Protein AF-A0A971WSH7-F1 (afdb_monomer)

Structure (mmCIF, N/CA/C/O backbone):
data_AF-A0A971WSH7-F1
#
_entry.id   AF-A0A971WSH7-F1
#
loop_
_atom_site.group_PDB
_atom_site.id
_atom_site.type_symbol
_atom_site.label_atom_id
_atom_site.label_alt_id
_atom_site.label_comp_id
_atom_site.label_asym_id
_atom_site.label_entity_id
_atom_site.label_seq_id
_atom_site.pdbx_PDB_ins_code
_atom_site.Cartn_x
_atom_site.Cartn_y
_atom_site.Cartn_z
_atom_site.occupancy
_atom_site.B_iso_or_equiv
_atom_site.auth_seq_id
_atom_site.auth_comp_id
_atom_site.auth_asym_id
_atom_site.auth_atom_id
_atom_site.pdbx_PDB_model_num
ATOM 1 N N . MET A 1 1 ? -7.380 14.542 -16.853 1.00 32.03 1 MET A N 1
ATOM 2 C CA . MET A 1 1 ? -7.854 13.145 -16.854 1.00 32.03 1 MET A CA 1
ATOM 3 C C . MET A 1 1 ? -7.441 12.601 -15.506 1.00 32.03 1 MET A C 1
ATOM 5 O O . MET A 1 1 ? -6.259 12.695 -15.214 1.00 32.03 1 MET A O 1
ATOM 9 N N . TYR A 1 2 ? -8.379 12.201 -14.648 1.00 35.75 2 TYR A N 1
ATOM 10 C CA . TYR A 1 2 ? -7.997 11.488 -13.430 1.00 35.75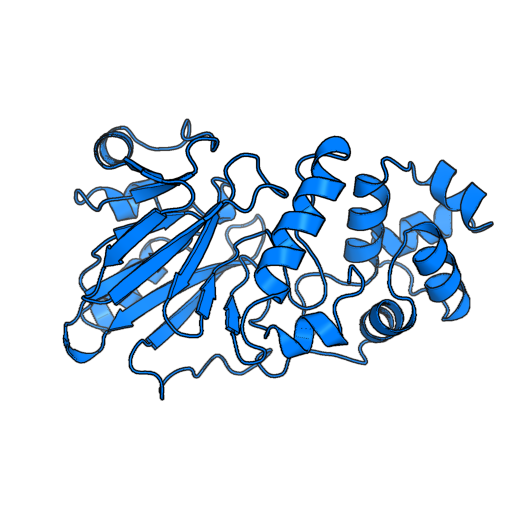 2 TYR A CA 1
ATOM 11 C C . TYR A 1 2 ? -7.417 10.153 -13.886 1.00 35.75 2 TYR A C 1
ATOM 13 O O . TYR A 1 2 ? -8.095 9.417 -14.605 1.00 35.75 2 TYR A O 1
ATOM 21 N N . THR A 1 3 ? -6.154 9.895 -13.569 1.00 51.78 3 THR A N 1
ATOM 22 C CA . THR A 1 3 ? -5.610 8.549 -13.685 1.00 51.78 3 THR A CA 1
ATOM 23 C C . THR A 1 3 ? -6.398 7.698 -12.702 1.00 51.78 3 THR A C 1
ATOM 25 O O . THR A 1 3 ? -6.573 8.049 -11.538 1.00 51.78 3 THR A O 1
ATOM 28 N N . ILE A 1 4 ? -7.011 6.639 -13.217 1.00 79.31 4 ILE A N 1
ATOM 29 C CA . ILE A 1 4 ? -7.836 5.743 -12.409 1.00 79.31 4 ILE A CA 1
ATOM 30 C C . ILE A 1 4 ? -6.954 4.906 -11.471 1.00 79.31 4 ILE A C 1
ATOM 32 O O . ILE A 1 4 ? -7.427 4.465 -10.431 1.00 79.31 4 ILE A O 1
ATOM 36 N N . LEU A 1 5 ? -5.687 4.698 -11.834 1.00 90.38 5 LEU A N 1
ATOM 37 C CA . LEU A 1 5 ? -4.689 3.965 -11.063 1.00 90.38 5 LEU A CA 1
ATOM 38 C C . LEU A 1 5 ? -3.804 4.924 -10.261 1.00 90.38 5 LEU A C 1
ATOM 40 O O . LEU A 1 5 ? -3.597 6.066 -10.670 1.00 90.38 5 LEU A O 1
ATOM 44 N N . GLU A 1 6 ? -3.260 4.416 -9.153 1.00 91.94 6 GLU A N 1
ATOM 45 C CA . GLU A 1 6 ? -2.220 5.113 -8.382 1.00 91.94 6 GLU A CA 1
ATOM 46 C C . GLU A 1 6 ? -0.903 5.188 -9.156 1.00 91.94 6 GLU A C 1
ATOM 48 O O . GLU A 1 6 ? -0.282 6.241 -9.230 1.00 91.94 6 GLU A O 1
ATOM 53 N N . ASP A 1 7 ? -0.492 4.063 -9.745 1.00 94.88 7 ASP A N 1
ATOM 54 C CA . ASP A 1 7 ? 0.769 3.950 -10.466 1.00 94.88 7 ASP A CA 1
ATOM 55 C C . ASP A 1 7 ? 0.546 3.787 -11.963 1.00 94.88 7 ASP A C 1
ATOM 57 O O . ASP A 1 7 ? -0.266 2.968 -12.408 1.00 94.88 7 ASP A O 1
ATOM 61 N N . GLU A 1 8 ? 1.368 4.486 -12.737 1.00 95.19 8 GLU A N 1
ATOM 62 C CA . GLU A 1 8 ? 1.489 4.281 -14.172 1.00 95.19 8 GLU A CA 1
ATOM 63 C C . GLU A 1 8 ? 2.720 3.421 -14.507 1.00 95.19 8 GLU A C 1
ATOM 65 O O . GLU A 1 8 ? 3.490 2.983 -13.646 1.00 95.19 8 GLU A O 1
ATOM 70 N N . PHE A 1 9 ? 2.938 3.181 -15.803 1.00 97.19 9 PHE A N 1
ATOM 71 C CA . PHE A 1 9 ? 4.082 2.418 -16.305 1.00 97.19 9 PHE A CA 1
ATOM 72 C C . PHE A 1 9 ? 5.422 2.867 -15.699 1.00 97.19 9 PHE A C 1
ATOM 74 O O . PHE A 1 9 ? 6.210 2.024 -15.269 1.00 97.19 9 PHE A O 1
ATOM 81 N N . GLY A 1 10 ? 5.667 4.181 -15.651 1.00 97.56 10 GLY A N 1
ATOM 82 C CA . GLY A 1 10 ? 6.899 4.763 -15.120 1.00 97.56 10 GLY A CA 1
ATOM 83 C C . GLY A 1 10 ? 7.141 4.421 -13.650 1.00 97.56 10 GLY A C 1
ATOM 84 O O . GLY A 1 10 ? 8.252 4.031 -13.281 1.00 97.56 10 GLY A O 1
ATOM 85 N N . ASP A 1 11 ? 6.098 4.491 -12.822 1.00 97.25 11 ASP A N 1
ATOM 86 C CA . ASP A 1 11 ? 6.175 4.166 -11.397 1.00 97.25 11 ASP A CA 1
ATOM 87 C C . ASP A 1 11 ? 6.455 2.681 -11.176 1.00 97.25 11 ASP A C 1
ATOM 89 O O . ASP A 1 11 ? 7.341 2.324 -10.391 1.00 97.25 11 ASP A O 1
ATOM 93 N N . ILE A 1 12 ? 5.766 1.813 -11.922 1.00 98.50 12 ILE A N 1
ATOM 94 C CA . ILE A 1 12 ? 5.927 0.357 -11.843 1.00 98.50 12 ILE A CA 1
ATOM 95 C C . ILE A 1 12 ? 7.368 -0.048 -12.170 1.00 98.50 12 ILE A C 1
ATOM 97 O O . ILE A 1 12 ? 8.016 -0.745 -11.378 1.00 98.50 12 ILE A O 1
ATOM 101 N N . ILE A 1 13 ? 7.914 0.417 -13.303 1.00 98.50 13 ILE A N 1
ATOM 102 C CA . ILE A 1 13 ? 9.282 0.049 -13.702 1.00 98.50 13 ILE A CA 1
ATOM 103 C C . ILE A 1 13 ? 10.319 0.629 -12.738 1.00 98.50 13 ILE A C 1
ATOM 105 O O . ILE A 1 13 ? 11.304 -0.040 -12.422 1.00 98.50 13 ILE A O 1
ATOM 109 N N . LYS A 1 14 ? 10.077 1.828 -12.194 1.00 98.56 14 LYS A N 1
ATOM 110 C CA . LYS A 1 14 ? 10.956 2.459 -11.208 1.00 98.56 14 LYS A CA 1
ATOM 111 C C . LYS A 1 14 ? 10.985 1.671 -9.906 1.00 98.56 14 LYS A C 1
ATOM 113 O O . LYS A 1 14 ? 12.063 1.424 -9.361 1.00 98.56 14 LYS A O 1
ATOM 118 N N . LYS A 1 15 ? 9.822 1.238 -9.412 1.00 98.38 15 LYS A N 1
ATOM 119 C CA . LYS A 1 15 ? 9.697 0.411 -8.203 1.00 98.38 15 LYS A CA 1
ATOM 120 C C . LYS A 1 15 ? 10.409 -0.928 -8.376 1.00 98.38 15 LYS A C 1
ATOM 122 O O . LYS A 1 15 ? 11.216 -1.288 -7.516 1.00 98.38 15 LYS A O 1
ATOM 127 N N . ALA A 1 16 ? 10.202 -1.609 -9.502 1.00 98.62 16 ALA A N 1
ATOM 128 C CA . ALA A 1 16 ? 10.883 -2.866 -9.805 1.00 98.62 16 ALA A CA 1
ATOM 129 C C . ALA A 1 16 ? 12.406 -2.683 -9.947 1.00 98.62 16 ALA A C 1
ATOM 131 O O . ALA A 1 16 ? 13.182 -3.414 -9.328 1.00 98.62 16 ALA A O 1
ATOM 132 N N . ARG A 1 17 ? 12.859 -1.661 -10.687 1.00 98.50 17 ARG A N 1
ATOM 133 C CA . ARG A 1 17 ? 14.287 -1.350 -10.874 1.00 98.50 17 ARG A CA 1
ATOM 134 C C . ARG A 1 17 ? 14.988 -1.075 -9.545 1.00 98.50 17 ARG A C 1
ATOM 136 O O . ARG A 1 17 ? 16.061 -1.624 -9.287 1.00 98.50 17 ARG A O 1
ATOM 143 N N . LEU A 1 18 ? 14.399 -0.227 -8.702 1.00 98.19 18 LEU A N 1
ATOM 144 C CA . LEU A 1 18 ? 14.942 0.074 -7.377 1.00 98.19 18 LEU A CA 1
ATOM 145 C C . LEU A 1 18 ? 14.927 -1.164 -6.471 1.00 98.19 18 LEU A C 1
ATOM 147 O O . LEU A 1 18 ? 15.882 -1.368 -5.722 1.00 98.19 18 LEU A O 1
ATOM 151 N N . GLY A 1 19 ? 13.898 -2.009 -6.582 1.00 97.88 19 GLY A N 1
ATOM 152 C CA . GLY A 1 19 ? 13.812 -3.295 -5.893 1.00 97.88 19 GLY A CA 1
ATOM 153 C C . GLY A 1 19 ? 14.962 -4.244 -6.241 1.00 97.88 19 GLY A C 1
ATOM 154 O O . GLY A 1 19 ? 15.579 -4.820 -5.349 1.00 97.88 19 GLY A O 1
ATOM 155 N N . HIS A 1 20 ? 15.338 -4.318 -7.520 1.00 97.88 20 HIS A N 1
ATOM 156 C CA . HIS A 1 20 ? 16.505 -5.075 -7.996 1.00 97.88 20 HIS A CA 1
ATOM 157 C C . HIS A 1 20 ? 17.858 -4.405 -7.705 1.00 97.88 20 HIS A C 1
ATOM 159 O O . HIS A 1 20 ? 18.910 -4.943 -8.059 1.00 97.88 20 HIS A O 1
ATOM 165 N N . HIS A 1 21 ? 17.862 -3.230 -7.067 1.00 97.56 21 HIS A N 1
ATOM 166 C CA . HIS A 1 21 ? 19.053 -2.408 -6.844 1.00 97.56 21 HIS A CA 1
ATOM 167 C C . HIS A 1 21 ? 19.768 -2.006 -8.147 1.00 97.56 21 HIS A C 1
ATOM 169 O O . HIS A 1 21 ? 20.999 -1.968 -8.231 1.00 97.56 21 HIS A O 1
ATOM 175 N N . TYR A 1 22 ? 19.006 -1.757 -9.213 1.00 98.25 22 TYR A N 1
ATOM 176 C CA . TYR A 1 22 ? 19.563 -1.349 -10.500 1.00 98.25 22 TYR A CA 1
ATOM 177 C C . TYR A 1 22 ? 19.604 0.178 -10.595 1.00 98.25 22 TYR A C 1
ATOM 179 O O . TYR A 1 22 ? 18.620 0.862 -10.312 1.00 98.25 22 TYR A O 1
ATOM 187 N N . SER A 1 23 ? 20.736 0.733 -11.031 1.00 98.38 23 SER A N 1
ATOM 188 C CA . SER A 1 23 ? 20.776 2.116 -11.516 1.00 98.38 23 SER A CA 1
ATOM 189 C C . SER A 1 23 ? 20.119 2.205 -12.899 1.00 98.38 23 SER A C 1
ATOM 191 O O . SER A 1 23 ? 19.928 1.178 -13.562 1.00 98.38 23 SER A O 1
ATOM 193 N N . LEU A 1 24 ? 19.788 3.415 -13.355 1.00 98.25 24 LEU A N 1
ATOM 194 C CA . LEU A 1 24 ? 19.272 3.601 -14.715 1.00 98.25 24 LEU A CA 1
ATOM 195 C C . LEU A 1 24 ? 20.308 3.159 -15.765 1.00 98.25 24 LEU A C 1
ATOM 197 O O . LEU A 1 24 ? 19.948 2.497 -16.730 1.00 98.25 24 LEU A O 1
ATOM 201 N N . GLU A 1 25 ? 21.604 3.389 -15.537 1.00 98.62 25 GLU A N 1
ATOM 202 C CA . GLU A 1 25 ? 22.695 2.954 -16.425 1.00 98.62 25 GLU A CA 1
ATOM 203 C C . GLU A 1 25 ? 22.852 1.433 -16.457 1.00 98.62 25 GLU A C 1
ATOM 205 O O . GLU A 1 25 ? 23.258 0.851 -17.465 1.00 98.62 25 GLU A O 1
ATOM 210 N N . LYS A 1 26 ? 22.568 0.752 -15.342 1.00 98.56 26 LYS A N 1
ATOM 211 C CA . LYS A 1 26 ? 22.521 -0.710 -15.332 1.00 98.56 26 LYS A CA 1
ATOM 212 C C . LYS A 1 26 ? 21.332 -1.210 -16.151 1.00 98.56 26 LYS A C 1
ATOM 214 O O . LYS A 1 26 ? 21.529 -2.100 -16.971 1.00 98.56 26 LYS A O 1
ATOM 219 N N . LEU A 1 27 ? 20.144 -0.627 -15.972 1.00 98.50 27 LEU A N 1
ATOM 220 C CA . LEU A 1 27 ? 18.961 -1.010 -16.747 1.00 98.50 27 LEU A CA 1
ATOM 221 C C . LEU A 1 27 ? 19.155 -0.740 -18.250 1.00 98.50 27 LEU A C 1
ATOM 223 O O . LEU A 1 27 ? 18.865 -1.619 -19.056 1.00 98.50 27 LEU A O 1
ATOM 227 N N . ALA A 1 28 ? 19.728 0.409 -18.621 1.00 98.62 28 ALA A N 1
ATOM 228 C CA . ALA A 1 28 ? 20.072 0.766 -20.001 1.00 98.62 28 ALA A CA 1
ATOM 229 C C . ALA A 1 28 ? 20.957 -0.301 -20.657 1.00 98.62 28 ALA A C 1
ATOM 231 O O . ALA A 1 28 ? 20.634 -0.819 -21.723 1.00 98.62 28 ALA A O 1
ATOM 232 N N . ARG A 1 29 ? 22.030 -0.719 -19.969 1.00 98.56 29 ARG A N 1
ATOM 233 C CA . ARG A 1 29 ? 22.930 -1.776 -20.459 1.00 98.56 29 ARG A CA 1
ATOM 234 C C . ARG A 1 29 ? 22.242 -3.130 -20.618 1.00 98.56 29 ARG A C 1
ATOM 236 O O . ARG A 1 29 ? 22.519 -3.823 -21.587 1.00 98.56 29 ARG A O 1
ATOM 243 N N . LEU A 1 30 ? 21.377 -3.514 -19.677 1.00 98.44 30 LEU A N 1
ATOM 244 C CA . LEU A 1 30 ? 20.679 -4.806 -19.719 1.00 98.44 30 LEU A CA 1
ATOM 245 C C . LEU A 1 30 ? 19.595 -4.856 -20.802 1.00 98.44 30 LEU A C 1
ATOM 247 O O . LEU A 1 30 ? 19.373 -5.903 -21.397 1.00 98.44 30 LEU A O 1
ATOM 251 N N . THR A 1 31 ? 18.935 -3.729 -21.062 1.00 98.19 31 THR A N 1
ATOM 252 C CA . THR A 1 31 ? 17.850 -3.621 -22.050 1.00 98.19 31 THR A CA 1
ATOM 253 C C . THR A 1 31 ? 18.344 -3.223 -23.442 1.00 98.19 31 THR A C 1
ATOM 255 O O . THR A 1 31 ? 17.592 -3.330 -24.409 1.00 98.19 31 THR A O 1
ATOM 258 N N . ASN A 1 32 ? 19.597 -2.765 -23.556 1.00 98.12 32 ASN A N 1
ATOM 259 C CA . ASN A 1 32 ? 20.142 -2.107 -24.744 1.00 98.12 32 ASN A CA 1
ATOM 260 C C . ASN A 1 32 ? 19.262 -0.925 -25.209 1.00 98.12 32 ASN A C 1
ATOM 262 O O . ASN A 1 32 ? 19.024 -0.740 -26.404 1.00 98.12 32 ASN A O 1
ATOM 266 N N . LEU A 1 33 ? 18.739 -0.164 -24.243 1.00 98.12 33 LEU A N 1
ATOM 267 C CA . LEU A 1 33 ? 17.972 1.063 -24.457 1.00 98.12 33 LEU A CA 1
ATOM 268 C C . LEU A 1 33 ? 18.794 2.279 -24.036 1.00 98.12 33 LEU A C 1
ATOM 270 O O . LEU A 1 33 ? 19.673 2.187 -23.177 1.00 98.12 33 LEU A O 1
ATOM 274 N N . GLU A 1 34 ? 18.473 3.429 -24.618 1.00 98.12 34 GLU A N 1
ATOM 275 C CA . GLU A 1 34 ? 19.109 4.689 -24.255 1.00 98.12 34 GLU A CA 1
ATOM 276 C C . GLU A 1 34 ? 18.753 5.095 -22.819 1.00 98.12 34 GLU A C 1
ATOM 278 O O . GLU A 1 34 ? 17.610 4.972 -22.372 1.00 98.12 34 GLU A O 1
ATOM 283 N N . LEU A 1 35 ? 19.736 5.628 -22.091 1.00 97.94 35 LEU A N 1
ATOM 284 C CA . LEU A 1 35 ? 19.545 6.082 -20.710 1.00 97.94 35 LEU A CA 1
ATOM 285 C C . LEU A 1 35 ? 18.462 7.167 -20.610 1.00 97.94 35 LEU A C 1
ATOM 287 O O . LEU A 1 35 ? 17.678 7.175 -19.660 1.00 97.94 35 LEU A O 1
ATOM 291 N N . VAL A 1 36 ? 18.427 8.069 -21.597 1.00 97.81 36 VAL A N 1
ATOM 292 C CA . VAL A 1 36 ? 17.441 9.153 -21.666 1.00 97.81 36 VAL A CA 1
ATOM 293 C C . VAL A 1 36 ? 16.024 8.604 -21.809 1.00 97.81 36 VAL A C 1
ATOM 295 O O . VAL A 1 36 ? 15.151 9.035 -21.066 1.00 97.81 36 VAL A O 1
ATOM 298 N N . ASP A 1 37 ? 15.820 7.578 -22.641 1.00 97.62 37 ASP A N 1
ATO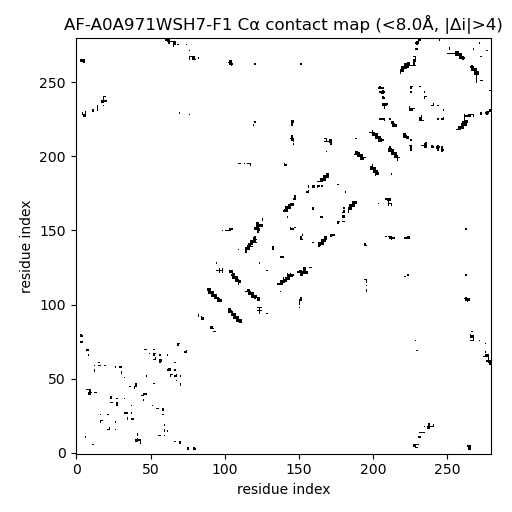M 299 C CA . ASP A 1 37 ? 14.509 6.951 -22.825 1.00 97.62 37 ASP A CA 1
ATOM 300 C C . ASP A 1 37 ? 13.988 6.382 -21.504 1.00 97.62 37 ASP A C 1
ATOM 302 O O . ASP A 1 37 ? 12.854 6.645 -21.118 1.00 97.62 37 ASP A O 1
ATOM 306 N N . LEU A 1 38 ? 14.829 5.650 -20.765 1.00 98.06 38 LEU A N 1
ATOM 307 C CA . LEU A 1 38 ? 14.446 5.082 -19.469 1.00 98.06 38 LEU A CA 1
ATOM 308 C C . LEU A 1 38 ? 14.110 6.162 -18.432 1.00 98.06 38 LEU A C 1
ATOM 310 O O . LEU A 1 38 ? 13.163 6.002 -17.663 1.00 98.06 38 LEU A O 1
ATOM 314 N N . SER A 1 39 ? 14.860 7.267 -18.414 1.00 97.88 39 SER A N 1
ATOM 315 C CA . SER A 1 39 ? 14.555 8.407 -17.542 1.00 97.88 39 SER A CA 1
ATOM 316 C C . SER A 1 39 ? 13.227 9.073 -17.916 1.00 97.88 39 SER A C 1
ATOM 318 O O . SER A 1 39 ? 12.463 9.472 -17.036 1.00 97.88 39 SER A O 1
ATOM 320 N N . GLU A 1 40 ? 12.938 9.210 -19.209 1.00 98.12 40 GLU A N 1
ATOM 321 C CA . GLU A 1 40 ? 11.691 9.796 -19.708 1.00 98.12 40 GLU A CA 1
ATOM 322 C C . GLU A 1 40 ? 10.488 8.879 -19.440 1.00 98.12 40 GLU A C 1
ATOM 324 O O . GLU A 1 40 ? 9.404 9.356 -19.109 1.00 98.12 40 GLU A O 1
ATOM 329 N N . PHE A 1 41 ? 10.687 7.560 -19.485 1.00 97.88 41 PHE A N 1
ATOM 330 C CA . PHE A 1 41 ? 9.677 6.580 -19.090 1.00 97.88 41 PHE A CA 1
ATOM 331 C C . PHE A 1 41 ? 9.346 6.670 -17.596 1.00 97.88 41 PHE A C 1
ATOM 333 O O . PHE A 1 41 ? 8.175 6.739 -17.238 1.00 97.88 41 PHE A O 1
ATOM 340 N N . GLU A 1 42 ? 10.354 6.719 -16.714 1.00 97.31 42 GLU A N 1
ATOM 341 C CA . GLU A 1 42 ? 10.136 6.835 -15.259 1.00 97.31 42 GLU A CA 1
ATOM 342 C C . GLU A 1 42 ? 9.560 8.184 -14.813 1.00 97.31 42 GLU A C 1
ATOM 344 O O . GLU A 1 42 ? 9.038 8.286 -13.704 1.00 97.31 42 GLU A O 1
ATOM 349 N N . SER A 1 43 ? 9.696 9.226 -15.634 1.00 95.75 43 SER A N 1
ATOM 350 C CA . SER A 1 43 ? 9.111 10.550 -15.383 1.00 95.75 43 SER A CA 1
ATOM 351 C C . SER A 1 43 ? 7.808 10.786 -16.146 1.00 95.75 43 SER A C 1
ATOM 353 O O . SER A 1 43 ? 7.258 11.884 -16.075 1.00 95.75 43 SER A O 1
ATOM 355 N N . LEU A 1 44 ? 7.318 9.762 -16.857 1.00 93.00 44 LEU A N 1
ATOM 356 C CA . LEU A 1 44 ? 6.092 9.793 -17.657 1.00 93.00 44 LEU A CA 1
ATOM 357 C C . LEU A 1 44 ? 6.097 10.878 -18.753 1.00 93.00 44 LEU A C 1
ATOM 359 O O . LEU A 1 44 ? 5.049 11.253 -19.275 1.00 93.00 44 LEU A O 1
ATOM 363 N N . THR A 1 45 ? 7.271 11.379 -19.150 1.00 95.62 45 THR A N 1
ATOM 364 C CA . THR A 1 45 ? 7.402 12.387 -20.216 1.00 95.62 45 THR A CA 1
ATOM 365 C C . THR A 1 45 ? 7.406 11.765 -21.612 1.00 95.62 45 THR A C 1
ATOM 367 O O . THR A 1 45 ? 7.215 12.470 -22.604 1.00 95.62 45 THR A O 1
ATOM 370 N N . LYS A 1 46 ? 7.584 10.442 -21.703 1.00 95.44 46 LYS A N 1
ATOM 371 C CA . LYS A 1 46 ? 7.555 9.674 -22.950 1.00 95.44 46 LYS A CA 1
ATOM 372 C C . LYS A 1 46 ? 6.860 8.333 -22.744 1.00 95.44 46 LYS A C 1
ATOM 374 O O . LYS A 1 46 ? 7.123 7.637 -21.767 1.00 95.44 46 LYS A O 1
ATOM 379 N N . LYS A 1 47 ? 6.009 7.935 -23.696 1.00 94.81 47 LYS A N 1
ATOM 380 C CA . LYS A 1 47 ? 5.424 6.586 -23.723 1.00 94.81 47 LYS A CA 1
ATOM 381 C C . LYS A 1 47 ? 6.380 5.594 -24.409 1.00 94.81 47 LYS A C 1
ATOM 383 O O . LYS A 1 47 ? 6.970 5.942 -25.437 1.00 94.81 47 LYS A O 1
ATOM 388 N N . PRO A 1 48 ? 6.532 4.366 -23.885 1.00 97.38 48 PRO A N 1
ATOM 389 C CA . PRO A 1 48 ? 7.338 3.327 -24.518 1.00 97.38 48 PRO A CA 1
ATOM 390 C C . PRO A 1 48 ? 6.625 2.726 -25.741 1.00 97.38 48 PRO A C 1
ATOM 392 O O . PRO A 1 48 ? 5.403 2.774 -25.874 1.00 97.38 48 PRO A O 1
ATOM 395 N N . THR A 1 49 ? 7.385 2.081 -26.623 1.00 98.25 49 THR A N 1
ATOM 396 C CA . THR A 1 49 ? 6.834 1.135 -27.609 1.00 98.25 49 THR A CA 1
ATOM 397 C C . THR A 1 49 ? 6.543 -0.222 -26.959 1.00 98.25 49 THR A C 1
ATOM 399 O O . THR A 1 49 ? 7.138 -0.561 -25.939 1.00 98.25 49 THR A O 1
ATOM 402 N N . ILE A 1 50 ? 5.695 -1.055 -27.580 1.00 98.12 50 ILE A N 1
ATOM 403 C CA . ILE A 1 50 ? 5.401 -2.419 -27.086 1.00 98.12 50 ILE A CA 1
ATOM 404 C C . ILE A 1 50 ? 6.690 -3.229 -26.882 1.00 98.12 50 ILE A C 1
ATOM 406 O O . ILE A 1 50 ? 6.879 -3.827 -25.828 1.00 98.12 50 ILE A O 1
ATOM 410 N N . LYS A 1 51 ? 7.615 -3.176 -27.848 1.00 98.31 51 LYS A N 1
ATOM 411 C CA . LYS A 1 51 ? 8.901 -3.879 -27.756 1.00 98.31 51 LYS A CA 1
ATOM 412 C C . LYS A 1 51 ? 9.737 -3.396 -26.567 1.00 98.31 51 LYS A C 1
ATOM 414 O O . LYS A 1 51 ? 10.366 -4.204 -25.899 1.00 98.31 51 LYS A O 1
ATOM 419 N N . GLN A 1 52 ? 9.744 -2.090 -26.287 1.00 98.56 52 GLN A N 1
ATOM 420 C CA . GLN A 1 52 ? 10.444 -1.547 -25.117 1.00 98.56 52 GLN A CA 1
ATOM 421 C C . GLN A 1 52 ? 9.804 -2.019 -23.809 1.00 98.56 52 GLN A C 1
ATOM 423 O O . GLN A 1 52 ? 10.535 -2.379 -22.891 1.00 98.56 52 GLN A O 1
ATOM 428 N N . VAL A 1 53 ? 8.468 -2.078 -23.734 1.00 98.69 53 VAL A N 1
ATOM 429 C CA . VAL A 1 53 ? 7.760 -2.639 -22.571 1.00 98.69 53 VAL A CA 1
ATOM 430 C C . VAL A 1 53 ? 8.155 -4.096 -22.342 1.00 98.69 53 VAL A C 1
ATOM 432 O O . VAL A 1 53 ? 8.504 -4.454 -21.223 1.00 98.69 53 VAL A O 1
ATOM 435 N N . GLU A 1 54 ? 8.146 -4.924 -23.389 1.00 98.56 54 GLU A N 1
ATOM 436 C CA . GLU A 1 54 ? 8.521 -6.342 -23.308 1.00 98.56 54 GLU A CA 1
ATOM 437 C C . GLU A 1 54 ? 9.972 -6.524 -22.841 1.00 98.56 54 GLU A C 1
ATOM 439 O O . GLU A 1 54 ? 10.219 -7.289 -21.911 1.00 98.56 54 GLU A O 1
ATOM 444 N N . THR A 1 55 ? 10.917 -5.770 -23.416 1.00 98.69 55 THR A N 1
ATOM 445 C CA . THR A 1 55 ? 12.332 -5.812 -23.014 1.00 98.69 55 THR A CA 1
ATOM 446 C C . THR A 1 55 ? 12.535 -5.385 -21.558 1.00 98.69 55 THR A C 1
ATOM 448 O O . THR A 1 55 ? 13.296 -6.014 -20.825 1.00 98.69 55 THR A O 1
ATOM 451 N N . ILE A 1 56 ? 11.876 -4.306 -21.119 1.00 98.75 56 ILE A N 1
ATOM 452 C CA . ILE A 1 56 ? 11.989 -3.820 -19.737 1.00 98.75 56 ILE A CA 1
ATOM 453 C C . ILE A 1 56 ? 11.361 -4.825 -18.764 1.00 98.75 56 ILE A C 1
ATOM 455 O O . ILE A 1 56 ? 11.942 -5.092 -17.712 1.00 98.75 56 ILE A O 1
ATOM 459 N N . ALA A 1 57 ? 10.205 -5.396 -19.115 1.00 98.75 57 ALA A N 1
ATOM 460 C CA . ALA A 1 57 ? 9.515 -6.379 -18.291 1.00 98.75 57 ALA A CA 1
ATOM 461 C C . ALA A 1 57 ? 10.374 -7.627 -18.050 1.00 98.75 57 ALA A C 1
ATOM 463 O O . ALA A 1 57 ? 10.501 -8.053 -16.906 1.00 98.75 57 ALA A O 1
ATOM 464 N N . ASP A 1 58 ? 11.013 -8.156 -19.095 1.00 98.56 58 ASP A N 1
ATOM 465 C CA . ASP A 1 58 ? 11.906 -9.316 -18.995 1.00 98.56 58 ASP A CA 1
ATOM 466 C C . ASP A 1 58 ? 13.075 -9.051 -18.029 1.00 98.56 58 ASP A C 1
ATOM 468 O O . ASP A 1 58 ? 13.275 -9.783 -17.059 1.00 98.56 58 ASP A O 1
ATOM 472 N N . VAL A 1 59 ? 13.781 -7.926 -18.205 1.00 98.62 59 VAL A N 1
ATOM 473 C CA . VAL A 1 59 ? 14.929 -7.556 -17.355 1.00 98.62 59 VAL A CA 1
ATOM 474 C C . VAL A 1 59 ? 14.530 -7.300 -15.898 1.00 98.62 59 VAL A C 1
ATOM 476 O O . VAL A 1 59 ? 15.307 -7.585 -14.984 1.00 98.62 59 VAL A O 1
ATOM 479 N N . LEU A 1 60 ? 13.343 -6.740 -15.662 1.00 98.62 60 LEU A N 1
ATOM 480 C CA . LEU A 1 60 ? 12.847 -6.425 -14.320 1.00 98.62 60 LEU A CA 1
ATOM 481 C C . LEU A 1 60 ? 12.034 -7.561 -13.685 1.00 98.62 60 LEU A C 1
ATOM 483 O O . LEU A 1 60 ? 11.570 -7.402 -12.553 1.00 98.62 60 LEU A O 1
ATOM 487 N N . ASN A 1 61 ? 11.907 -8.709 -14.358 1.00 98.25 61 ASN A N 1
ATOM 488 C CA . ASN A 1 61 ? 11.093 -9.845 -13.924 1.00 98.25 61 ASN A CA 1
ATOM 489 C C . ASN A 1 61 ? 9.635 -9.441 -13.626 1.00 98.25 61 ASN A C 1
ATOM 491 O O . ASN A 1 61 ? 9.089 -9.749 -12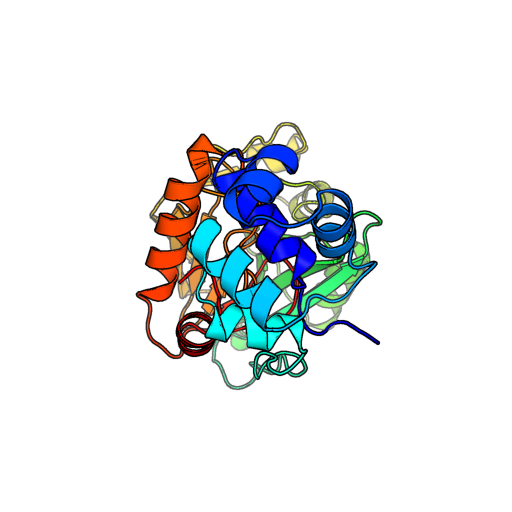.566 1.00 98.25 61 ASN A O 1
ATOM 495 N N . LEU A 1 62 ? 9.036 -8.705 -14.563 1.00 98.75 62 LEU A N 1
ATOM 496 C CA . LEU A 1 62 ? 7.628 -8.324 -14.574 1.00 98.75 62 LEU A CA 1
ATOM 497 C C . LEU A 1 62 ? 6.888 -9.095 -15.671 1.00 98.75 62 LEU A C 1
ATOM 499 O O . LEU A 1 62 ? 7.446 -9.450 -16.709 1.00 98.75 62 LEU A O 1
ATOM 503 N N . ASN A 1 63 ? 5.589 -9.298 -15.490 1.00 98.75 63 ASN A N 1
ATOM 504 C CA . ASN A 1 63 ? 4.738 -9.871 -16.517 1.00 98.75 63 ASN A CA 1
ATOM 505 C C . ASN A 1 63 ? 4.517 -8.863 -17.660 1.00 98.75 63 ASN A C 1
ATOM 507 O O . ASN A 1 63 ? 3.764 -7.897 -17.520 1.00 98.75 63 ASN A O 1
ATOM 511 N N . ALA A 1 64 ? 5.136 -9.115 -18.817 1.00 98.44 64 ALA A N 1
ATOM 512 C CA . ALA A 1 64 ? 5.096 -8.214 -19.971 1.00 98.44 64 ALA A CA 1
ATOM 513 C C . ALA A 1 64 ? 3.674 -7.923 -20.480 1.00 98.44 64 ALA A C 1
ATOM 515 O O . ALA A 1 64 ? 3.364 -6.784 -20.827 1.00 98.44 64 ALA A O 1
ATOM 516 N N . LYS A 1 65 ? 2.783 -8.928 -20.495 1.00 98.50 65 LYS A N 1
ATOM 517 C CA . LYS A 1 65 ? 1.399 -8.752 -20.965 1.00 98.50 65 LYS A CA 1
ATOM 518 C C . LYS A 1 65 ? 0.631 -7.795 -20.054 1.00 98.50 65 LYS A C 1
ATOM 520 O O . LYS A 1 65 ? -0.068 -6.918 -20.556 1.00 98.50 65 LYS A O 1
ATOM 525 N N . LYS A 1 66 ? 0.774 -7.968 -18.740 1.00 98.50 66 LYS A N 1
ATOM 526 C CA . LYS A 1 66 ? 0.124 -7.133 -17.724 1.00 98.50 66 LYS A CA 1
ATOM 527 C C . LYS A 1 66 ? 0.699 -5.716 -17.708 1.00 98.50 66 LYS A C 1
ATOM 529 O O . LYS A 1 66 ? -0.059 -4.753 -17.747 1.00 98.50 66 LYS A O 1
ATOM 534 N N . LEU A 1 67 ? 2.029 -5.584 -17.767 1.00 98.56 67 LEU A N 1
ATOM 535 C CA . LEU A 1 67 ? 2.698 -4.281 -17.823 1.00 98.56 67 LEU A CA 1
ATOM 536 C C . LEU A 1 67 ? 2.290 -3.486 -19.066 1.00 98.56 67 LEU A C 1
ATOM 538 O O . LEU A 1 67 ? 2.041 -2.287 -18.981 1.00 98.56 67 LEU A O 1
ATOM 542 N N . LYS A 1 68 ? 2.180 -4.162 -20.216 1.00 98.00 68 LYS A N 1
ATOM 543 C CA . LYS A 1 68 ? 1.682 -3.564 -21.456 1.00 98.00 68 LYS A CA 1
ATOM 544 C C . LYS A 1 68 ? 0.254 -3.048 -21.296 1.00 98.00 68 LYS A C 1
ATOM 546 O O . LYS A 1 68 ? -0.007 -1.923 -21.699 1.00 98.00 68 LYS A O 1
ATOM 551 N N . ALA A 1 69 ? -0.642 -3.828 -20.688 1.00 97.44 69 ALA A N 1
ATOM 552 C CA . ALA A 1 69 ? -2.020 -3.387 -20.482 1.00 97.44 69 ALA A CA 1
ATOM 553 C C . ALA A 1 69 ? -2.088 -2.069 -19.688 1.00 97.44 69 ALA A C 1
ATOM 555 O O . ALA A 1 69 ? -2.857 -1.187 -20.048 1.00 97.44 69 ALA A O 1
ATOM 556 N N . ILE A 1 70 ? -1.232 -1.894 -18.675 1.00 96.06 70 ILE A N 1
ATOM 557 C CA . ILE A 1 70 ? -1.140 -0.633 -17.921 1.00 96.06 70 ILE A CA 1
ATOM 558 C C . ILE A 1 70 ? -0.497 0.480 -18.767 1.00 96.06 70 ILE A C 1
ATOM 560 O O . ILE A 1 70 ? -1.029 1.579 -18.838 1.00 96.06 70 ILE A O 1
ATOM 564 N N . ALA A 1 71 ? 0.609 0.205 -19.468 1.00 96.06 71 ALA A N 1
ATOM 565 C CA . ALA A 1 71 ? 1.328 1.208 -20.268 1.00 96.06 71 ALA A CA 1
ATOM 566 C C . ALA A 1 71 ? 0.499 1.834 -21.407 1.00 96.06 71 ALA A C 1
ATOM 568 O O . ALA A 1 71 ? 0.794 2.947 -21.855 1.00 96.06 71 ALA A O 1
ATOM 569 N N . PHE A 1 72 ? -0.513 1.111 -21.887 1.00 95.56 72 PHE A N 1
ATOM 570 C CA . PHE A 1 72 ? -1.402 1.537 -22.967 1.00 95.56 72 PHE A CA 1
ATOM 571 C C . PHE A 1 72 ? -2.846 1.773 -22.502 1.00 95.56 72 PHE A C 1
ATOM 573 O O . PHE A 1 72 ? -3.739 1.841 -23.343 1.00 95.56 72 PHE A O 1
ATOM 580 N N . ASP A 1 73 ? -3.067 1.936 -21.191 1.00 93.38 73 ASP A N 1
ATOM 581 C CA . ASP A 1 73 ? -4.370 2.285 -20.609 1.00 93.38 73 ASP A CA 1
ATOM 582 C C . ASP A 1 73 ? -5.491 1.267 -20.959 1.00 93.38 73 ASP A C 1
ATOM 584 O O . ASP A 1 73 ? -6.668 1.612 -21.064 1.00 93.38 73 ASP A O 1
ATOM 588 N N . GLU A 1 74 ? -5.134 -0.009 -21.160 1.00 94.56 74 GLU A N 1
ATOM 589 C CA . GLU A 1 74 ? -6.037 -1.099 -21.576 1.00 94.56 74 GLU A CA 1
ATOM 590 C C . GLU A 1 74 ? -6.747 -1.781 -20.395 1.00 94.56 74 GLU A C 1
ATOM 592 O O . GLU A 1 74 ? -7.603 -2.648 -20.596 1.00 94.56 74 GLU A O 1
ATOM 597 N N . TRP A 1 75 ? -6.389 -1.430 -19.158 1.00 93.50 75 TRP A N 1
ATOM 598 C CA . TRP A 1 75 ? -6.995 -1.994 -17.959 1.00 93.50 75 TRP A CA 1
ATOM 599 C C . TRP A 1 75 ? -7.155 -0.964 -16.844 1.00 93.50 75 TRP A C 1
ATOM 601 O O . TRP A 1 75 ? -6.263 -0.167 -16.570 1.00 93.50 75 TRP A O 1
ATOM 611 N N . VAL A 1 76 ? -8.293 -1.065 -16.162 1.00 90.00 76 VAL A N 1
ATOM 612 C CA . VAL A 1 76 ? -8.581 -0.439 -14.875 1.00 90.00 76 VAL A CA 1
ATOM 613 C C . VAL A 1 76 ? -9.382 -1.428 -14.027 1.00 90.00 76 VAL A C 1
ATOM 615 O O . VAL A 1 76 ? -10.145 -2.219 -14.597 1.00 90.00 76 VAL A O 1
ATOM 618 N N . PRO A 1 77 ? -9.259 -1.405 -12.689 1.00 88.50 77 PRO A N 1
ATOM 619 C CA . PRO A 1 77 ? -10.048 -2.283 -11.843 1.00 88.50 77 PRO A CA 1
ATOM 620 C C . PRO A 1 77 ? -11.533 -1.928 -11.933 1.00 88.50 77 PRO A C 1
ATOM 622 O O . PRO A 1 77 ? -11.921 -0.770 -12.092 1.00 88.50 77 PRO A O 1
ATOM 625 N N . ARG A 1 78 ? -12.396 -2.928 -11.779 1.00 82.81 78 ARG A N 1
ATOM 626 C CA . ARG A 1 78 ? -13.857 -2.812 -11.817 1.00 82.81 78 ARG A CA 1
ATOM 627 C C . ARG A 1 78 ? -14.378 -1.760 -10.841 1.00 82.81 78 ARG A C 1
ATOM 629 O O . ARG A 1 78 ? -15.329 -1.048 -11.160 1.00 82.81 78 ARG A O 1
ATOM 636 N N . TYR A 1 79 ? -13.759 -1.669 -9.668 1.00 72.12 79 TYR A N 1
ATOM 637 C CA . TYR A 1 79 ? -14.153 -0.760 -8.591 1.00 72.12 79 TYR A CA 1
ATOM 638 C C . TYR A 1 79 ? -13.450 0.602 -8.658 1.00 72.12 79 TYR A C 1
ATOM 640 O O . TYR A 1 79 ? -13.604 1.415 -7.758 1.00 72.12 79 TYR A O 1
ATOM 648 N N . ALA A 1 80 ? -12.767 0.906 -9.767 1.00 63.19 80 ALA A N 1
ATOM 649 C CA . ALA A 1 80 ? -12.165 2.206 -10.064 1.00 63.19 80 ALA A CA 1
ATOM 650 C C . ALA A 1 80 ? -13.064 3.421 -9.782 1.00 63.19 80 ALA A C 1
ATOM 652 O O . ALA A 1 80 ? -12.584 4.467 -9.354 1.00 63.19 80 ALA A O 1
ATOM 653 N N . ASN A 1 81 ? -14.361 3.281 -10.070 1.00 57.22 81 ASN A N 1
ATOM 654 C CA . ASN A 1 81 ? -15.331 4.376 -10.065 1.00 57.22 81 ASN A CA 1
ATOM 655 C C . ASN A 1 81 ? -16.557 4.092 -9.184 1.00 57.22 81 ASN A C 1
ATOM 657 O O . ASN A 1 81 ? -17.536 4.836 -9.256 1.00 57.22 81 ASN A O 1
ATOM 661 N N . ASN A 1 82 ? -16.567 2.991 -8.424 1.00 56.75 82 ASN A N 1
ATOM 662 C CA . ASN A 1 82 ? -17.750 2.583 -7.673 1.00 56.75 82 ASN A CA 1
ATOM 663 C C . ASN A 1 82 ? -17.366 1.886 -6.362 1.00 56.75 82 ASN A C 1
ATOM 665 O O . ASN A 1 82 ? -17.123 0.683 -6.335 1.00 56.75 82 ASN A O 1
ATOM 669 N N . ASP A 1 83 ? -17.359 2.658 -5.277 1.00 59.75 83 ASP A N 1
ATOM 670 C CA . ASP A 1 83 ? -17.045 2.201 -3.916 1.00 59.75 83 ASP A CA 1
ATOM 671 C C . ASP A 1 83 ? -18.304 1.745 -3.147 1.00 59.75 83 ASP A C 1
ATOM 673 O O . ASP A 1 83 ? -18.354 1.783 -1.911 1.00 59.75 83 ASP A O 1
ATOM 677 N N . ASP A 1 84 ? -19.383 1.377 -3.853 1.00 59.59 84 ASP A N 1
ATOM 678 C CA . ASP A 1 84 ? -20.639 1.007 -3.203 1.00 59.59 84 ASP A CA 1
ATOM 679 C C . ASP A 1 84 ? -20.628 -0.436 -2.672 1.00 59.59 84 ASP A C 1
ATOM 681 O O . ASP A 1 84 ? -21.150 -1.374 -3.274 1.00 59.59 84 ASP A O 1
ATOM 685 N N . PHE A 1 85 ? -20.075 -0.595 -1.472 1.00 67.12 85 PHE A N 1
ATOM 686 C CA . PHE A 1 85 ? -20.119 -1.833 -0.689 1.00 67.12 85 PHE A CA 1
ATOM 687 C C . PHE A 1 85 ? -21.391 -1.959 0.175 1.00 67.12 85 PHE A C 1
ATOM 689 O O . PHE A 1 85 ? -21.406 -2.683 1.175 1.00 67.12 85 PHE A O 1
ATOM 696 N N . SER A 1 86 ? -22.467 -1.226 -0.142 1.00 58.97 86 SER A N 1
ATOM 697 C CA . SER A 1 86 ? -23.627 -1.063 0.750 1.00 58.97 86 SER A CA 1
ATOM 698 C C . SER A 1 86 ? -24.389 -2.344 1.090 1.00 58.97 86 SER A C 1
ATOM 700 O O . SER A 1 86 ? -25.072 -2.353 2.122 1.00 58.97 86 SER A O 1
ATOM 702 N N . LEU A 1 87 ? -24.263 -3.391 0.267 1.00 56.28 87 LEU A N 1
ATOM 703 C CA . LEU A 1 87 ? -24.938 -4.683 0.428 1.00 56.28 87 LEU A CA 1
ATOM 704 C C . LEU A 1 87 ? -24.274 -5.610 1.458 1.00 56.28 87 LEU A C 1
ATOM 706 O O . LEU A 1 87 ? -24.859 -6.631 1.821 1.00 56.28 87 LEU A O 1
ATOM 710 N N . LEU A 1 88 ? -23.081 -5.272 1.954 1.00 64.31 88 LEU A N 1
ATOM 711 C CA . LEU A 1 88 ? -22.386 -6.087 2.946 1.00 64.31 88 LEU A CA 1
ATOM 712 C C . LEU A 1 88 ? -22.809 -5.715 4.385 1.00 64.31 88 LEU A C 1
ATOM 714 O O . LEU A 1 88 ? -23.095 -4.548 4.671 1.00 64.31 88 LEU A O 1
ATOM 718 N N . PRO A 1 89 ? -22.847 -6.686 5.326 1.00 64.25 89 PRO A N 1
ATOM 719 C CA . PRO A 1 89 ? -23.195 -6.430 6.732 1.00 64.25 89 PRO A CA 1
ATOM 720 C C . PRO A 1 89 ? -22.272 -5.410 7.411 1.00 64.25 89 PRO A C 1
ATOM 722 O O . PRO A 1 89 ? -22.684 -4.682 8.318 1.00 64.25 89 PRO A O 1
ATOM 725 N N . ILE A 1 90 ? -21.021 -5.375 6.953 1.00 75.12 90 ILE A N 1
ATOM 726 C CA . ILE A 1 90 ? -20.040 -4.344 7.254 1.00 75.12 90 ILE A CA 1
ATOM 727 C C . ILE A 1 90 ? -19.997 -3.410 6.061 1.00 75.12 90 ILE A C 1
ATOM 729 O O . ILE A 1 90 ? -19.831 -3.862 4.930 1.00 75.12 90 ILE A O 1
ATOM 733 N N . GLN A 1 91 ? -20.116 -2.116 6.327 1.00 82.88 91 GLN A N 1
ATOM 734 C CA . GLN A 1 91 ? -19.965 -1.111 5.294 1.00 82.88 91 GLN A CA 1
ATOM 735 C C . GLN A 1 91 ? -18.592 -0.481 5.397 1.00 82.88 91 GLN A C 1
ATOM 737 O O . GLN A 1 91 ? -18.178 -0.055 6.475 1.00 82.88 91 GLN A O 1
ATOM 742 N N . VAL A 1 92 ? -17.926 -0.404 4.257 1.00 85.19 92 VAL A N 1
ATOM 743 C CA . VAL A 1 92 ? -16.664 0.302 4.103 1.00 85.19 92 VAL A CA 1
ATOM 744 C C . VAL A 1 92 ? -16.968 1.611 3.392 1.00 85.19 92 VAL A C 1
ATOM 746 O O . VAL A 1 92 ? -17.672 1.633 2.382 1.00 85.19 92 VAL A O 1
ATOM 749 N N . LYS A 1 93 ? -16.497 2.713 3.966 1.00 87.75 93 LYS A N 1
ATOM 750 C CA . LYS A 1 93 ? -16.613 4.056 3.404 1.00 87.75 93 LYS A CA 1
ATOM 751 C C . LYS A 1 93 ? -15.214 4.598 3.193 1.00 87.75 93 LYS A C 1
ATOM 753 O O . LYS A 1 93 ? -14.392 4.523 4.099 1.00 87.75 93 LYS A O 1
ATOM 758 N N . LEU A 1 94 ? -14.962 5.107 1.996 1.00 86.19 94 LEU A N 1
ATOM 759 C CA . LEU A 1 94 ? -13.675 5.653 1.606 1.00 86.19 94 LEU A CA 1
ATOM 760 C C . LEU A 1 94 ? -13.738 7.178 1.643 1.00 86.19 94 LEU A C 1
ATOM 762 O O . LEU A 1 94 ? -14.602 7.785 1.009 1.00 86.19 94 LEU A O 1
ATOM 766 N N . LEU A 1 95 ? -12.828 7.788 2.394 1.00 86.88 95 LEU A N 1
ATOM 767 C CA . LEU A 1 95 ? -12.544 9.213 2.329 1.00 86.88 95 LEU A CA 1
ATOM 768 C C . LEU A 1 95 ? -11.167 9.398 1.697 1.00 86.88 95 LEU A C 1
ATOM 770 O O . LEU A 1 95 ? -10.187 8.814 2.154 1.00 86.88 95 LEU A O 1
ATOM 774 N N . ARG A 1 96 ? -11.107 10.235 0.664 1.00 84.75 96 ARG A N 1
ATOM 775 C CA . ARG A 1 96 ? -9.875 10.625 -0.024 1.00 84.75 96 ARG A CA 1
ATOM 776 C C . ARG A 1 96 ? -9.595 12.090 0.251 1.00 84.75 96 ARG A C 1
ATOM 778 O O . ARG A 1 96 ? -10.497 12.929 0.191 1.00 84.75 96 ARG A O 1
ATOM 785 N N . GLY A 1 97 ? -8.351 12.399 0.586 1.00 71.12 97 GLY A N 1
ATOM 786 C CA . GLY A 1 97 ? -7.945 13.750 0.939 1.00 71.12 97 GLY A CA 1
ATOM 787 C C . GLY A 1 97 ? -6.540 14.037 0.453 1.00 71.12 97 GLY A C 1
ATOM 788 O O . GLY A 1 97 ? -5.615 13.288 0.737 1.00 71.12 97 GLY A O 1
ATOM 789 N N . ASN A 1 98 ? -6.375 15.158 -0.244 1.00 73.56 98 ASN A N 1
ATOM 790 C CA . ASN A 1 98 ? -5.058 15.651 -0.617 1.00 73.56 98 ASN A CA 1
ATOM 791 C C . ASN A 1 98 ? -4.486 16.519 0.515 1.00 73.56 98 ASN A C 1
ATOM 7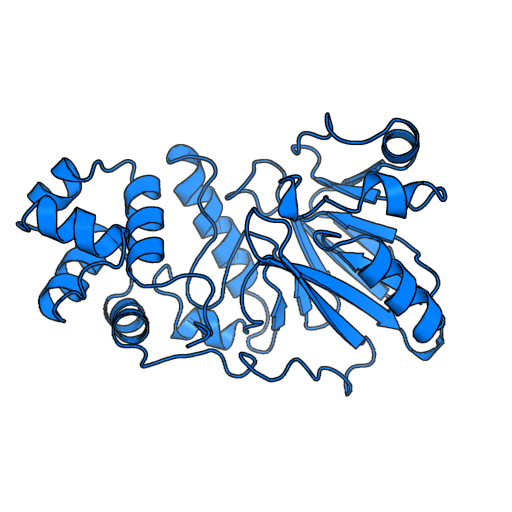93 O O . ASN A 1 98 ? -5.044 17.563 0.878 1.00 73.56 98 ASN A O 1
ATOM 797 N N . ILE A 1 99 ? -3.362 16.078 1.071 1.00 64.75 99 ILE A N 1
ATOM 798 C CA . ILE A 1 99 ? -2.642 16.725 2.181 1.00 64.75 99 ILE A CA 1
ATOM 799 C C . ILE A 1 99 ? -1.290 17.302 1.731 1.00 64.75 99 ILE A C 1
ATOM 801 O O . ILE A 1 99 ? -0.322 17.338 2.487 1.00 64.75 99 ILE A O 1
ATOM 805 N N . ASN A 1 100 ? -1.219 17.781 0.485 1.00 56.53 100 ASN A N 1
ATOM 806 C CA . ASN A 1 100 ? -0.028 18.353 -0.162 1.00 56.53 100 ASN A CA 1
ATOM 807 C C . ASN A 1 100 ? 1.126 17.358 -0.408 1.00 56.53 100 ASN A C 1
ATOM 809 O O . ASN A 1 100 ? 2.184 17.772 -0.880 1.00 56.53 100 ASN A O 1
ATOM 813 N N . ARG A 1 101 ? 0.950 16.066 -0.094 1.00 59.47 101 ARG A N 1
ATOM 814 C CA . ARG A 1 101 ? 1.949 14.998 -0.304 1.00 59.47 101 ARG A CA 1
ATOM 815 C C . ARG A 1 101 ? 1.436 13.796 -1.104 1.00 59.47 101 ARG A C 1
ATOM 817 O O . ARG A 1 101 ? 2.165 12.825 -1.242 1.00 59.47 101 ARG A O 1
ATOM 824 N N . GLY A 1 102 ? 0.226 13.891 -1.643 1.00 64.75 102 GLY A N 1
ATOM 825 C CA . GLY A 1 102 ? -0.490 12.782 -2.266 1.00 64.75 102 GLY A CA 1
ATOM 826 C C . GLY A 1 102 ? -1.921 12.717 -1.745 1.00 64.75 102 GLY A C 1
ATOM 827 O O . GLY A 1 102 ? -2.280 13.428 -0.798 1.00 64.75 102 GLY A O 1
ATOM 828 N N . GLU A 1 103 ? -2.743 11.911 -2.403 1.00 79.50 103 GLU A N 1
ATOM 829 C CA . GLU A 1 103 ? -4.080 11.552 -1.940 1.00 79.50 103 GLU A CA 1
ATOM 830 C C . GLU A 1 103 ? -4.000 10.173 -1.296 1.00 79.50 103 GLU A C 1
ATOM 832 O O . GLU A 1 103 ? -3.647 9.225 -1.985 1.00 79.50 103 GLU A O 1
ATOM 837 N N . SER A 1 104 ? -4.307 10.054 -0.005 1.00 86.75 104 SER A N 1
ATOM 838 C CA . SER A 1 104 ? -4.370 8.762 0.683 1.00 86.75 104 SER A CA 1
ATOM 839 C C . SER A 1 104 ? -5.817 8.343 0.937 1.00 86.75 104 SER A C 1
ATOM 841 O O . SER A 1 104 ? -6.731 9.165 1.091 1.00 86.75 104 SER A O 1
ATOM 843 N N . ASN A 1 105 ? -6.021 7.034 0.964 1.00 92.62 105 ASN A N 1
ATOM 844 C CA . ASN A 1 105 ? -7.283 6.386 1.256 1.00 92.62 105 ASN A CA 1
ATOM 845 C C . ASN A 1 105 ? -7.423 6.189 2.767 1.00 92.62 105 ASN A C 1
ATOM 847 O O . ASN A 1 105 ? -6.716 5.388 3.375 1.00 92.62 105 ASN A O 1
ATOM 851 N N . CYS A 1 106 ? -8.400 6.873 3.354 1.00 94.62 106 CYS A N 1
ATOM 852 C CA . CYS A 1 106 ? -8.844 6.641 4.721 1.00 94.62 106 CYS A CA 1
ATOM 853 C C . CYS A 1 106 ? -10.129 5.812 4.703 1.00 94.62 106 CYS A C 1
ATOM 855 O O . CYS A 1 106 ? -11.135 6.220 4.111 1.00 94.62 106 CYS A O 1
ATOM 857 N N . TYR A 1 107 ? -10.117 4.658 5.370 1.00 94.94 107 TYR A N 1
ATOM 858 C CA . TYR A 1 107 ? -11.269 3.759 5.398 1.00 94.94 107 TYR A CA 1
ATOM 859 C C . TYR A 1 107 ? -12.011 3.842 6.724 1.00 94.94 107 TYR A C 1
ATOM 861 O O . TYR A 1 107 ? -11.444 3.655 7.798 1.00 94.94 107 TYR A O 1
ATOM 869 N N . ILE A 1 108 ? -13.322 4.040 6.643 1.00 94.62 108 ILE A N 1
ATOM 870 C CA . ILE A 1 108 ? -14.236 3.965 7.776 1.00 94.62 108 ILE A CA 1
ATOM 871 C C . ILE A 1 108 ? -15.027 2.674 7.636 1.00 94.62 108 ILE A C 1
ATOM 873 O O . ILE A 1 108 ? -15.853 2.518 6.734 1.00 94.62 108 ILE A O 1
ATOM 877 N N . VAL A 1 109 ? -14.769 1.738 8.541 1.00 93.44 109 VAL A N 1
ATOM 878 C CA . VAL A 1 109 ? -15.460 0.452 8.585 1.00 93.44 109 VAL A CA 1
ATOM 879 C C . VAL A 1 109 ? -16.521 0.537 9.670 1.00 93.44 109 VAL A C 1
ATOM 881 O O . VAL A 1 109 ? -16.206 0.723 10.846 1.00 93.44 109 VAL A O 1
ATOM 884 N N . GLN A 1 110 ? -17.788 0.429 9.282 1.00 90.00 110 GLN A N 1
ATOM 885 C CA . GLN A 1 110 ? -18.927 0.604 10.179 1.00 90.00 110 GLN A CA 1
ATOM 886 C C . GLN A 1 110 ? -19.863 -0.598 10.162 1.00 90.00 110 GLN A C 1
ATOM 888 O O . GLN A 1 110 ? -20.074 -1.254 9.138 1.00 90.00 110 GLN A O 1
ATOM 893 N N . LYS A 1 111 ? -20.516 -0.828 11.300 1.00 81.25 111 LYS A N 1
ATOM 894 C CA . LYS A 1 111 ? -21.617 -1.783 11.416 1.00 81.25 111 LYS A CA 1
ATOM 895 C C . LYS A 1 111 ? -22.907 -1.009 11.675 1.00 81.25 111 LYS A C 1
ATOM 897 O O . LYS A 1 111 ? -23.129 -0.504 12.774 1.00 81.25 111 LYS A O 1
ATOM 902 N N . LYS A 1 112 ? -23.768 -0.925 10.649 1.00 69.00 112 LYS A N 1
ATOM 903 C CA . LYS A 1 112 ? -24.977 -0.070 10.613 1.00 69.00 112 LYS A CA 1
ATOM 904 C C . LYS A 1 112 ? -25.854 -0.161 11.866 1.00 69.00 112 LYS A C 1
ATOM 906 O O . LYS A 1 112 ? -26.389 0.842 12.315 1.00 69.00 112 LYS A O 1
ATOM 911 N N . ARG A 1 113 ? -25.998 -1.358 12.443 1.00 73.19 113 ARG A N 1
ATOM 912 C CA . ARG A 1 113 ? -26.885 -1.593 13.593 1.00 73.19 113 ARG A CA 1
ATOM 913 C C . ARG A 1 113 ? -26.412 -0.914 14.887 1.00 73.19 113 ARG A C 1
ATOM 915 O O . ARG A 1 113 ? -27.242 -0.630 15.739 1.00 73.19 113 ARG A O 1
ATOM 922 N N . ILE A 1 114 ? -25.106 -0.697 15.057 1.00 71.19 114 ILE A N 1
ATOM 923 C CA . ILE A 1 114 ? -24.507 -0.331 16.355 1.00 71.19 114 ILE A CA 1
ATOM 924 C C . ILE A 1 114 ? -23.992 1.114 16.426 1.00 71.19 114 ILE A C 1
ATOM 926 O O . ILE A 1 114 ? -23.412 1.489 17.443 1.00 71.19 114 ILE A O 1
ATOM 930 N N . GLY A 1 115 ? -24.146 1.912 15.359 1.00 86.44 115 GLY A N 1
ATOM 931 C CA . GLY A 1 115 ? -23.680 3.309 15.329 1.00 86.44 115 GLY A CA 1
ATOM 932 C C . GLY A 1 115 ? -22.204 3.453 15.717 1.00 86.44 115 GLY A C 1
ATOM 933 O O . GLY A 1 115 ? -21.833 4.360 16.453 1.00 86.44 115 GLY A O 1
ATOM 934 N N . SER A 1 116 ? -21.370 2.490 15.320 1.00 91.12 116 SER A N 1
ATOM 935 C CA . SER A 1 116 ? -19.962 2.410 15.708 1.00 91.12 116 SER A CA 1
ATOM 936 C C . SER A 1 116 ? -19.096 2.100 14.497 1.00 91.12 116 SER A C 1
ATOM 938 O O . SER A 1 116 ? -19.512 1.344 13.610 1.00 91.12 116 SER A O 1
ATOM 940 N N . CYS A 1 117 ? -17.885 2.648 14.489 1.00 94.44 117 CYS A N 1
ATOM 941 C CA . CYS A 1 117 ? -16.925 2.447 13.416 1.00 94.44 117 CYS A CA 1
ATOM 942 C C . CYS A 1 117 ? -15.499 2.261 13.935 1.00 94.44 117 CYS A C 1
ATOM 944 O O . CYS A 1 117 ? -15.170 2.584 15.079 1.00 94.44 117 CYS A O 1
ATOM 946 N N . ILE A 1 118 ? -14.651 1.751 13.055 1.00 96.12 118 ILE A N 1
ATOM 947 C CA . ILE A 1 118 ? -13.199 1.845 13.160 1.00 96.12 118 ILE A CA 1
ATOM 948 C C . ILE A 1 118 ? -12.692 2.660 11.973 1.00 96.12 118 ILE A C 1
ATOM 950 O O . ILE A 1 118 ? -13.316 2.658 10.908 1.00 96.12 118 ILE A O 1
ATOM 954 N N . VAL A 1 119 ? -11.586 3.365 12.173 1.00 97.19 119 VAL A N 1
ATOM 955 C CA . VAL A 1 119 ? -10.914 4.136 11.123 1.00 97.19 119 VAL A CA 1
ATOM 956 C C . VAL A 1 119 ? -9.580 3.471 10.826 1.00 97.19 119 VAL A C 1
ATOM 958 O O . VAL A 1 119 ? -8.846 3.135 11.752 1.00 97.19 119 VAL A O 1
ATOM 961 N N . ILE A 1 120 ? -9.280 3.268 9.550 1.00 98.00 120 ILE A N 1
ATOM 962 C CA . ILE A 1 120 ? -8.018 2.705 9.077 1.00 98.00 120 ILE A CA 1
ATOM 963 C C . ILE A 1 120 ? -7.304 3.791 8.280 1.00 98.00 120 ILE A C 1
ATOM 965 O O . ILE A 1 120 ? -7.911 4.355 7.371 1.00 98.00 120 ILE A O 1
ATOM 969 N N . ASP A 1 121 ? -6.054 4.073 8.654 1.00 97.25 121 ASP A N 1
ATOM 970 C CA . ASP A 1 121 ? -5.191 5.103 8.062 1.00 97.25 121 ASP A CA 1
ATOM 971 C C . ASP A 1 121 ? -5.879 6.483 7.966 1.00 97.25 121 ASP A C 1
ATOM 973 O O . ASP A 1 121 ? -6.330 6.878 6.891 1.00 97.25 121 ASP A O 1
ATOM 977 N N . PRO A 1 122 ? -5.996 7.249 9.076 1.00 95.44 122 PRO A N 1
ATOM 978 C CA . PRO A 1 122 ? -6.606 8.583 9.103 1.00 95.44 122 PRO A CA 1
ATOM 979 C C . PRO A 1 122 ? -5.742 9.654 8.397 1.00 95.44 122 PRO A C 1
ATOM 981 O O . PRO A 1 122 ? -5.385 10.682 8.976 1.00 95.44 122 PRO A O 1
ATOM 984 N N . GLY A 1 123 ? -5.428 9.420 7.125 1.00 92.69 123 GLY A N 1
ATOM 985 C CA . GLY A 1 123 ? -4.598 10.221 6.230 1.00 92.69 123 GLY A CA 1
ATOM 986 C C . GLY A 1 123 ? -5.268 11.439 5.594 1.00 92.69 123 GLY A C 1
ATOM 987 O O . GLY A 1 123 ? -4.692 12.123 4.757 1.00 92.69 123 GLY A O 1
ATOM 988 N N . VAL A 1 124 ? -6.500 11.739 5.991 1.00 91.81 124 VAL A N 1
ATOM 989 C CA . VAL A 1 124 ? -7.287 12.867 5.475 1.00 91.81 124 VAL A CA 1
ATOM 990 C C . VAL A 1 124 ? -7.249 14.050 6.445 1.00 91.81 124 VAL A C 1
ATOM 992 O O . VAL A 1 124 ? -6.656 13.961 7.518 1.00 91.81 124 VAL A O 1
ATOM 995 N N . ARG A 1 125 ? -7.886 15.175 6.095 1.00 91.88 125 ARG A N 1
ATOM 996 C CA . ARG A 1 125 ? -8.053 16.311 7.021 1.00 91.88 125 ARG A CA 1
ATOM 997 C C . ARG A 1 125 ? -9.014 15.947 8.155 1.00 91.88 125 ARG A C 1
ATOM 999 O O . ARG A 1 125 ? -10.064 15.360 7.894 1.00 91.88 125 ARG A O 1
ATOM 1006 N N . LEU A 1 126 ? -8.703 16.371 9.381 1.00 92.94 126 LEU A N 1
ATOM 1007 C CA . LEU A 1 126 ? -9.475 16.001 10.572 1.00 92.94 126 LEU A CA 1
ATOM 1008 C C . LEU A 1 126 ? -10.952 16.385 10.455 1.00 92.94 126 LEU A C 1
ATOM 1010 O O . LEU A 1 126 ? -11.821 15.576 10.762 1.00 92.94 126 LEU A O 1
ATOM 1014 N N . ASN A 1 127 ? -11.242 17.601 9.992 1.00 93.50 127 ASN A N 1
ATOM 1015 C CA . ASN A 1 127 ? -12.615 18.088 9.871 1.00 93.50 127 ASN A CA 1
ATOM 1016 C C . ASN A 1 127 ? -13.465 17.209 8.943 1.00 93.50 127 ASN A C 1
ATOM 1018 O O . ASN A 1 127 ? -14.595 16.901 9.284 1.00 93.50 127 ASN A O 1
ATOM 1022 N N . MET A 1 128 ? -12.902 16.716 7.836 1.00 92.31 128 MET A N 1
ATOM 1023 C CA . MET A 1 128 ? -13.602 15.796 6.935 1.00 92.31 128 MET A CA 1
ATOM 1024 C C . MET A 1 128 ? -14.010 14.499 7.648 1.00 92.31 128 MET A C 1
ATOM 1026 O O . MET A 1 128 ? -15.114 14.001 7.435 1.00 92.31 128 MET A O 1
ATOM 1030 N N . LEU A 1 129 ? -13.134 13.964 8.505 1.00 92.62 129 LEU A N 1
ATOM 1031 C CA . LEU A 1 129 ? -13.444 12.795 9.327 1.00 92.62 129 LEU A CA 1
ATOM 1032 C C . LEU A 1 129 ? -14.514 13.109 10.371 1.00 92.62 129 LEU A C 1
ATOM 1034 O O . LEU A 1 129 ? -15.486 12.368 10.472 1.00 92.62 129 LEU A O 1
ATOM 1038 N N . LEU A 1 130 ? -14.353 14.192 11.133 1.00 94.25 130 LEU A N 1
ATOM 1039 C CA . LEU A 1 130 ? -15.298 14.563 12.189 1.00 94.25 130 LEU A CA 1
ATOM 1040 C C . LEU A 1 130 ? -16.698 14.843 11.628 1.00 94.25 130 LEU A C 1
ATOM 1042 O O . LEU A 1 130 ? -17.665 14.284 12.142 1.00 94.25 130 LEU A O 1
ATOM 1046 N N . ASP A 1 131 ? -16.794 15.599 10.532 1.00 94.50 131 ASP A N 1
ATOM 1047 C CA . ASP A 1 131 ? -18.055 15.903 9.848 1.00 94.50 131 ASP A CA 1
ATOM 1048 C C . ASP A 1 131 ? -18.747 14.616 9.369 1.00 94.50 131 ASP A C 1
ATOM 1050 O O . ASP A 1 131 ? -19.966 14.468 9.486 1.00 94.50 131 ASP A O 1
ATOM 1054 N N . PHE A 1 132 ? -17.975 13.653 8.848 1.00 93.06 132 PHE A N 1
ATOM 1055 C CA . PHE A 1 132 ? -18.505 12.355 8.435 1.00 93.06 132 PHE A CA 1
ATOM 1056 C C . PHE A 1 132 ? -19.040 11.553 9.629 1.00 93.06 132 PHE A C 1
ATOM 1058 O O . PHE A 1 132 ? -20.166 11.052 9.581 1.00 93.06 132 PHE A O 1
ATOM 1065 N N . LEU A 1 133 ? -18.252 11.436 10.703 1.00 93.19 133 LEU A N 1
ATOM 1066 C CA . LEU A 1 133 ? -18.635 10.690 11.903 1.00 93.19 133 LEU A CA 1
ATOM 1067 C C . LEU A 1 133 ? -19.878 11.294 12.570 1.00 93.19 133 LEU A C 1
ATOM 1069 O O . LEU A 1 133 ? -20.768 10.549 12.983 1.00 93.19 133 LEU A O 1
ATOM 1073 N N . GLU A 1 134 ? -19.974 12.623 12.634 1.00 94.19 134 GLU A N 1
ATOM 1074 C CA . GLU A 1 134 ? -21.137 13.328 13.177 1.00 94.19 134 GLU A CA 1
ATOM 1075 C C . GLU A 1 134 ? -22.384 13.099 12.316 1.00 94.19 134 GLU A C 1
ATOM 1077 O O . GLU A 1 134 ? -23.425 12.672 12.826 1.00 94.19 134 GLU A O 1
ATOM 1082 N N . LYS A 1 135 ? -22.272 13.311 10.998 1.00 93.06 135 LYS A N 1
ATOM 1083 C CA . LYS A 1 135 ? -23.381 13.141 10.050 1.00 93.06 135 LYS A CA 1
ATOM 1084 C C . LYS A 1 135 ? -23.954 11.724 10.074 1.00 93.06 135 LYS A C 1
ATOM 1086 O O . LYS A 1 135 ? -25.174 11.555 10.088 1.00 93.06 135 LYS A O 1
ATOM 1091 N N . GLU A 1 136 ? -23.087 10.715 10.094 1.00 90.88 136 GLU A N 1
ATOM 1092 C CA . GLU A 1 136 ? -23.480 9.300 10.114 1.00 90.88 136 GLU A CA 1
ATOM 1093 C C . GLU A 1 136 ? -23.779 8.782 11.537 1.00 90.88 136 GLU A C 1
ATOM 1095 O O . GLU A 1 136 ? -24.168 7.625 11.705 1.00 90.88 136 GLU A O 1
ATOM 1100 N N . LYS A 1 137 ? -23.648 9.636 12.567 1.00 92.31 137 LYS A N 1
ATOM 1101 C CA . LYS A 1 137 ? -23.873 9.314 13.989 1.00 92.31 137 LYS A CA 1
ATOM 1102 C C . LYS A 1 137 ? -23.046 8.113 14.459 1.00 92.31 137 LYS A C 1
ATOM 1104 O O . LYS A 1 137 ? -23.555 7.203 15.119 1.00 92.31 137 LYS A O 1
ATOM 1109 N N . LEU A 1 138 ? -21.765 8.104 14.101 1.00 92.81 138 LEU A N 1
ATOM 1110 C CA . LEU A 1 138 ? -20.834 7.020 14.389 1.00 92.81 138 LEU A CA 1
ATOM 1111 C C . LEU A 1 138 ? -19.973 7.330 15.611 1.00 92.81 138 LEU A C 1
ATOM 1113 O O . LEU A 1 138 ? -19.375 8.394 15.734 1.00 92.81 138 LEU A O 1
ATOM 1117 N N . THR A 1 139 ? -19.846 6.343 16.492 1.00 92.62 139 THR A N 1
ATOM 1118 C CA . THR A 1 139 ? -18.878 6.352 17.589 1.00 92.62 139 THR A CA 1
ATOM 1119 C C . THR A 1 139 ? -17.607 5.622 17.165 1.00 92.62 139 THR A C 1
ATOM 1121 O O . THR A 1 139 ? -17.646 4.419 16.889 1.00 92.62 139 THR A O 1
ATOM 1124 N N . LEU A 1 140 ? -16.472 6.320 17.171 1.00 94.88 140 LEU A N 1
ATOM 1125 C CA . LEU A 1 140 ? -15.161 5.723 16.918 1.00 94.88 140 LEU A CA 1
ATOM 1126 C C . LEU A 1 140 ? -14.790 4.723 18.026 1.00 94.88 140 LEU A C 1
ATOM 1128 O O . LEU A 1 140 ? -14.846 5.050 19.211 1.00 94.88 140 LEU A O 1
ATOM 1132 N N . LYS A 1 141 ? -14.425 3.494 17.648 1.00 95.06 141 LYS A N 1
ATOM 1133 C CA . LYS A 1 141 ? -14.043 2.419 18.584 1.00 95.06 141 LYS A CA 1
ATOM 1134 C C . LYS A 1 141 ? -12.561 2.082 18.572 1.00 95.06 141 LYS A C 1
ATOM 1136 O O . LYS A 1 141 ? -12.057 1.607 19.584 1.00 95.06 141 LYS A O 1
ATOM 1141 N N . ALA A 1 142 ? -11.896 2.273 17.440 1.00 96.94 142 ALA A N 1
ATOM 1142 C CA . ALA A 1 142 ? -10.472 2.029 17.278 1.00 96.94 142 ALA A CA 1
ATOM 1143 C C . ALA A 1 142 ? -9.947 2.754 16.040 1.00 96.94 142 ALA A C 1
ATOM 1145 O O . ALA A 1 142 ? -10.698 2.993 15.089 1.00 96.94 142 ALA A O 1
ATOM 1146 N N . ILE A 1 143 ? -8.645 3.024 16.048 1.00 98.06 143 ILE A N 1
ATOM 1147 C CA . ILE A 1 143 ? -7.891 3.444 14.870 1.00 98.06 143 ILE A CA 1
ATOM 1148 C C . ILE A 1 143 ? -6.866 2.355 14.560 1.00 98.06 143 ILE A C 1
ATOM 1150 O O . ILE A 1 143 ? -6.207 1.847 15.467 1.00 98.06 143 ILE A O 1
ATOM 1154 N N . LEU A 1 144 ? -6.761 1.960 13.298 1.00 98.50 144 LEU A N 1
ATOM 1155 C CA . LEU A 1 144 ? -5.830 0.941 12.829 1.00 98.50 144 LEU A CA 1
ATOM 1156 C C . LEU A 1 144 ? -4.886 1.590 11.820 1.00 98.50 144 LEU A C 1
ATOM 1158 O O . LEU A 1 144 ? -5.340 2.275 10.909 1.00 98.50 144 LEU A O 1
ATOM 1162 N N . ILE A 1 145 ? -3.586 1.394 12.000 1.00 98.50 145 ILE A N 1
ATOM 1163 C CA . ILE A 1 145 ? -2.547 2.011 11.177 1.00 98.50 145 ILE A CA 1
ATOM 1164 C C . ILE A 1 145 ? -1.810 0.912 10.418 1.00 98.50 145 ILE A C 1
ATOM 1166 O O . ILE A 1 145 ? -1.186 0.047 11.039 1.00 98.50 145 ILE A O 1
ATOM 1170 N N . SER A 1 146 ? -1.890 0.937 9.087 1.00 98.44 146 SER A N 1
ATOM 1171 C CA . SER A 1 146 ? -1.178 -0.001 8.216 1.00 98.44 146 SER A CA 1
ATOM 1172 C C . SER A 1 146 ? 0.332 0.217 8.317 1.00 98.44 146 SER A C 1
ATOM 1174 O O . SER A 1 146 ? 1.085 -0.744 8.464 1.00 98.44 146 SER A O 1
ATOM 1176 N N . HIS A 1 147 ? 0.761 1.481 8.304 1.00 98.19 147 HIS A N 1
ATOM 1177 C CA . HIS A 1 147 ? 2.135 1.937 8.494 1.00 98.19 147 HIS A CA 1
ATOM 1178 C C . HIS A 1 147 ? 2.169 3.438 8.845 1.00 98.19 147 HIS A C 1
ATOM 1180 O O . HIS A 1 147 ? 1.172 4.142 8.691 1.00 98.19 147 HIS A O 1
ATOM 1186 N N . THR A 1 148 ? 3.295 3.948 9.350 1.00 97.06 148 THR A N 1
ATOM 1187 C CA . THR A 1 148 ? 3.361 5.283 9.982 1.00 97.06 148 THR A CA 1
ATOM 1188 C C . THR A 1 148 ? 3.903 6.399 9.093 1.00 97.06 148 THR A C 1
ATOM 1190 O O . THR A 1 148 ? 4.368 7.426 9.598 1.00 97.06 148 THR A O 1
ATOM 1193 N N . HIS A 1 149 ? 3.822 6.255 7.767 1.00 95.38 149 HIS A N 1
ATOM 1194 C CA . HIS A 1 149 ? 4.069 7.402 6.900 1.00 95.38 149 HIS A CA 1
ATOM 1195 C C . HIS A 1 149 ? 3.034 8.497 7.149 1.00 95.38 149 HIS A C 1
ATOM 1197 O O . HIS A 1 149 ? 1.873 8.243 7.474 1.00 95.38 149 HIS A O 1
ATOM 1203 N N . PHE A 1 150 ? 3.503 9.742 7.061 1.00 93.19 150 PHE A N 1
ATOM 1204 C CA . PHE A 1 150 ? 2.769 10.925 7.505 1.00 93.19 150 PHE A CA 1
ATOM 1205 C C . PHE A 1 150 ? 1.377 11.025 6.876 1.00 93.19 150 PHE A C 1
ATOM 1207 O O . PHE A 1 150 ? 0.405 11.404 7.532 1.00 93.19 150 PHE A O 1
ATOM 1214 N N . ASP A 1 151 ? 1.282 10.645 5.613 1.00 92.38 151 ASP A N 1
ATOM 1215 C CA . ASP A 1 151 ? 0.074 10.671 4.817 1.00 92.38 151 ASP A CA 1
ATOM 1216 C C . ASP A 1 151 ? -0.971 9.621 5.179 1.00 92.38 151 ASP A C 1
ATOM 1218 O O . ASP A 1 151 ? -2.115 9.775 4.773 1.00 92.38 151 ASP A O 1
ATOM 1222 N N . HIS A 1 152 ? -0.644 8.654 6.039 1.00 94.69 152 HIS A N 1
ATOM 1223 C CA . HIS A 1 152 ? -1.594 7.694 6.616 1.00 94.69 152 HIS A CA 1
ATOM 1224 C C . HIS A 1 152 ? -2.010 8.058 8.043 1.00 94.69 152 HIS A C 1
ATOM 1226 O O . HIS A 1 152 ? -2.981 7.519 8.568 1.00 94.69 152 HIS A O 1
ATOM 1232 N N . ILE A 1 153 ? -1.296 8.984 8.692 1.00 94.69 153 ILE A N 1
ATOM 1233 C CA . ILE A 1 153 ? -1.489 9.316 10.113 1.00 94.69 153 ILE A CA 1
ATOM 1234 C C . ILE A 1 153 ? -1.789 10.796 10.357 1.00 94.69 153 ILE A C 1
ATOM 1236 O O . ILE A 1 153 ? -1.771 11.239 11.504 1.00 94.69 153 ILE A O 1
ATOM 1240 N N . THR A 1 154 ? -2.060 11.577 9.309 1.00 92.94 154 THR A N 1
ATOM 1241 C CA . THR A 1 154 ? -2.162 13.044 9.401 1.00 92.94 154 THR A CA 1
ATOM 1242 C C . THR A 1 154 ? -3.167 13.509 10.458 1.00 92.94 154 THR A C 1
ATOM 1244 O O . THR A 1 154 ? -2.855 14.414 11.226 1.00 92.94 154 THR A O 1
ATOM 1247 N N . SER A 1 155 ? -4.333 12.864 10.566 1.00 94.00 155 SER A N 1
ATOM 1248 C CA . SER A 1 155 ? -5.346 13.196 11.582 1.00 94.00 155 SER A CA 1
ATOM 1249 C C . SER A 1 155 ? -5.228 12.392 12.879 1.00 94.00 155 SER A C 1
ATOM 1251 O O . SER A 1 155 ? -6.043 12.575 13.782 1.00 94.00 155 SER A O 1
ATOM 1253 N N . LEU A 1 156 ? -4.249 11.489 13.005 1.00 95.19 156 LEU A N 1
ATOM 1254 C CA . LEU A 1 156 ? -4.176 10.528 14.109 1.00 95.19 156 LEU A CA 1
ATOM 1255 C C . LEU A 1 156 ? -4.127 11.208 15.480 1.00 95.19 156 LEU A C 1
ATOM 1257 O O . LEU A 1 156 ? -4.915 10.867 16.358 1.00 95.19 156 LEU A O 1
ATOM 1261 N N . ASN A 1 157 ? -3.204 12.156 15.664 1.00 94.38 157 ASN A N 1
ATOM 1262 C CA . ASN A 1 157 ? -2.940 12.762 16.971 1.00 94.38 157 ASN A CA 1
ATOM 1263 C C . ASN A 1 157 ? -4.161 13.482 17.548 1.00 94.38 157 ASN A C 1
ATOM 1265 O O . ASN A 1 157 ? -4.412 13.415 18.751 1.00 94.38 157 ASN A O 1
ATOM 1269 N N . GLU A 1 158 ? -4.924 14.146 16.687 1.00 93.38 158 GLU A N 1
ATOM 1270 C CA . GLU A 1 158 ? -6.132 14.865 17.072 1.00 93.38 158 GLU A CA 1
ATOM 1271 C C . GLU A 1 158 ? -7.323 13.910 17.224 1.00 93.38 158 GLU A C 1
ATOM 1273 O O . GLU A 1 158 ? -8.034 13.976 18.229 1.00 93.38 158 GLU A O 1
ATOM 1278 N N . LEU A 1 159 ? -7.497 12.964 16.293 1.00 93.25 159 LEU A N 1
ATOM 1279 C 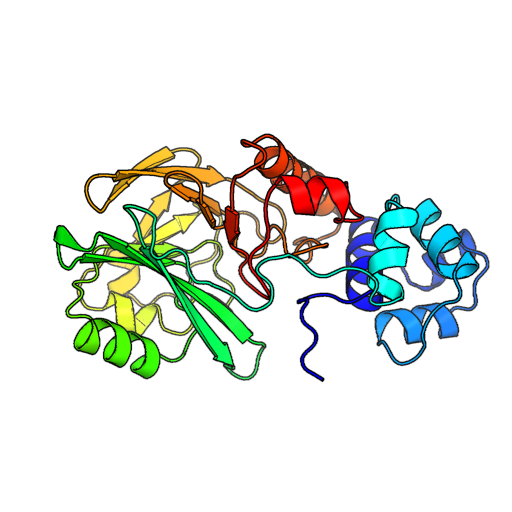CA . LEU A 1 159 ? -8.597 11.994 16.307 1.00 93.25 159 LEU A CA 1
ATOM 1280 C C . LEU A 1 159 ? -8.530 11.042 17.513 1.00 93.25 159 LEU A C 1
ATOM 1282 O O . LEU A 1 159 ? -9.553 10.719 18.114 1.00 93.25 159 LEU A O 1
ATOM 1286 N N . ALA A 1 160 ? -7.330 10.597 17.889 1.00 90.31 160 ALA A N 1
ATOM 1287 C CA . ALA A 1 160 ? -7.111 9.640 18.974 1.00 90.31 160 ALA A CA 1
ATOM 1288 C C . ALA A 1 160 ? -7.091 10.275 20.378 1.00 90.31 160 ALA A C 1
ATOM 1290 O O . ALA A 1 160 ? -7.062 9.548 21.374 1.00 90.31 160 ALA A O 1
ATOM 1291 N N . SER A 1 161 ? -7.138 11.609 20.482 1.00 77.81 161 SER A N 1
ATOM 1292 C CA . SER A 1 161 ? -7.061 12.341 21.758 1.00 77.81 161 SER A CA 1
ATOM 1293 C C . SER A 1 161 ? -8.161 11.968 22.771 1.00 77.81 161 SER A C 1
ATOM 1295 O O . SER A 1 161 ? -7.977 12.143 23.974 1.00 77.81 161 SER A O 1
ATOM 1297 N N . GLY A 1 162 ? -9.270 11.372 22.319 1.00 73.69 162 GLY A N 1
ATOM 1298 C CA . GLY A 1 162 ? -10.375 10.877 23.152 1.00 73.69 162 GLY A CA 1
ATOM 1299 C C . GLY A 1 162 ? -10.177 9.500 23.810 1.00 73.69 162 GLY A C 1
ATOM 1300 O O . GLY A 1 162 ? -11.171 8.828 24.070 1.00 73.69 162 GLY A O 1
ATOM 1301 N N . ASN A 1 163 ? -8.940 9.049 24.067 1.00 79.69 163 ASN A N 1
ATOM 1302 C CA . ASN A 1 163 ? -8.612 7.704 24.590 1.00 79.69 163 ASN A CA 1
ATOM 1303 C C . ASN A 1 163 ? -9.061 6.536 23.688 1.00 79.69 163 ASN A C 1
ATOM 1305 O O . ASN A 1 163 ? -9.429 5.460 24.164 1.00 79.69 163 ASN A O 1
ATOM 1309 N N . CYS A 1 164 ? -9.036 6.735 22.371 1.00 91.12 164 CYS A N 1
ATOM 1310 C CA . CYS A 1 164 ? -9.324 5.669 21.417 1.00 91.12 164 CYS A CA 1
ATOM 1311 C C . CYS A 1 164 ? -8.110 4.728 21.288 1.00 91.12 164 CYS A C 1
ATOM 1313 O O . CYS A 1 164 ? -6.995 5.226 21.115 1.00 91.12 164 CYS A O 1
ATOM 1315 N N . PRO A 1 165 ? -8.276 3.389 21.327 1.00 96.44 165 PRO A N 1
ATOM 1316 C CA . PRO A 1 165 ? -7.165 2.474 21.085 1.00 96.44 165 PRO A CA 1
ATOM 1317 C C . PRO A 1 165 ? -6.632 2.631 19.657 1.00 96.44 165 PRO A C 1
ATOM 1319 O O . PRO A 1 165 ? -7.411 2.721 18.702 1.00 96.44 165 PRO A O 1
ATOM 1322 N N . VAL A 1 166 ? -5.303 2.631 19.527 1.00 98.06 166 VAL A N 1
ATOM 1323 C CA . VAL A 1 166 ? -4.592 2.751 18.246 1.00 98.06 166 VAL A CA 1
ATOM 1324 C C . VAL A 1 166 ? -3.764 1.495 18.010 1.00 98.06 166 VAL A C 1
ATOM 1326 O O . VAL A 1 166 ? -2.842 1.215 18.769 1.00 98.06 166 VAL A O 1
ATOM 1329 N N . PHE A 1 167 ? -4.085 0.733 16.970 1.00 98.44 167 PHE A N 1
ATOM 1330 C CA . PHE A 1 167 ? -3.384 -0.499 16.610 1.00 98.44 167 PHE A CA 1
ATOM 1331 C C . PHE A 1 167 ? -2.329 -0.216 15.541 1.00 98.44 167 PHE A C 1
ATOM 1333 O O . PHE A 1 167 ? -2.651 0.348 14.498 1.00 98.44 167 PHE A O 1
ATOM 1340 N N . VAL A 1 168 ? -1.080 -0.607 15.795 1.00 98.44 168 VAL A N 1
ATOM 1341 C CA . VAL A 1 168 ? 0.067 -0.342 14.909 1.00 98.44 168 VAL A CA 1
ATOM 1342 C C . VAL A 1 168 ? 1.083 -1.483 14.993 1.00 98.44 168 VAL A C 1
ATOM 1344 O O . VAL A 1 168 ? 1.148 -2.199 15.995 1.00 98.44 168 VAL A O 1
ATOM 1347 N N . GLY A 1 169 ? 1.871 -1.680 13.938 1.00 98.38 169 GLY A N 1
ATOM 1348 C CA . GLY A 1 169 ? 2.892 -2.721 13.901 1.00 98.38 169 GLY A CA 1
ATOM 1349 C C . GLY A 1 169 ? 4.036 -2.478 14.885 1.00 98.38 169 GLY A C 1
ATOM 1350 O O . GLY A 1 169 ? 4.536 -1.365 15.016 1.00 98.38 169 GLY A O 1
ATOM 1351 N N . GLU A 1 170 ? 4.513 -3.545 15.530 1.00 96.81 170 GLU A N 1
ATOM 1352 C CA . GLU A 1 170 ? 5.616 -3.531 16.518 1.00 96.81 170 GLU A CA 1
ATOM 1353 C C . GLU A 1 170 ? 6.928 -2.901 16.016 1.00 96.81 170 GLU A C 1
ATOM 1355 O O . GLU A 1 170 ? 7.779 -2.522 16.817 1.00 96.81 170 GLU A O 1
ATOM 1360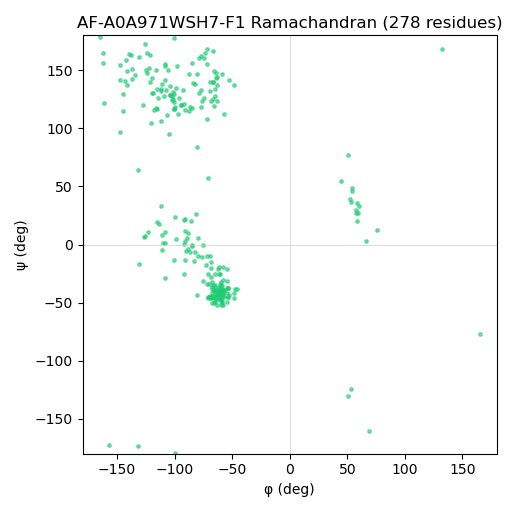 N N . LYS A 1 171 ? 7.126 -2.831 14.694 1.00 97.44 171 LYS A N 1
ATOM 1361 C CA . LYS A 1 171 ? 8.363 -2.348 14.055 1.00 97.44 171 LYS A CA 1
ATOM 1362 C C . LYS A 1 171 ? 8.201 -1.005 13.337 1.00 97.44 171 LYS A C 1
ATOM 1364 O O . LYS A 1 171 ? 9.114 -0.608 12.610 1.00 97.44 171 LYS A O 1
ATOM 1369 N N . GLU A 1 172 ? 7.061 -0.339 13.497 1.00 97.88 172 GLU A N 1
ATOM 1370 C CA . GLU A 1 172 ? 6.856 1.020 12.993 1.00 97.88 172 GLU A CA 1
ATOM 1371 C C . GLU A 1 172 ? 7.476 2.055 13.941 1.00 97.88 172 GLU A C 1
ATOM 1373 O O . GLU A 1 172 ? 7.481 1.870 15.159 1.00 97.88 172 GLU A O 1
ATOM 1378 N N . SER A 1 173 ? 7.985 3.164 13.393 1.00 95.69 173 SER A N 1
ATOM 1379 C CA . SER A 1 173 ? 8.352 4.318 14.224 1.00 95.69 173 SER A CA 1
ATOM 1380 C C . SER A 1 173 ? 7.085 5.087 14.588 1.00 95.69 173 SER A C 1
ATOM 1382 O O . SER A 1 173 ? 6.279 5.416 13.718 1.00 95.69 173 SER A O 1
ATOM 1384 N N . ILE A 1 174 ? 6.926 5.383 15.876 1.00 95.69 174 ILE A N 1
ATOM 1385 C CA . ILE A 1 174 ? 5.800 6.148 16.426 1.00 95.69 174 ILE A CA 1
ATOM 1386 C C . ILE A 1 174 ? 6.260 7.476 17.037 1.00 95.69 174 ILE A C 1
ATOM 1388 O O . ILE A 1 174 ? 5.534 8.083 17.817 1.00 95.69 174 ILE A O 1
ATOM 1392 N N . ASP A 1 175 ? 7.453 7.952 16.670 1.00 92.88 175 ASP A N 1
ATOM 1393 C CA . ASP A 1 175 ? 8.052 9.178 17.225 1.00 92.88 175 ASP A CA 1
ATOM 1394 C C . ASP A 1 175 ? 7.207 10.433 16.936 1.00 92.88 175 ASP A C 1
ATOM 1396 O O . ASP A 1 175 ? 7.330 11.458 17.602 1.00 92.88 175 ASP A O 1
ATOM 1400 N N . HIS A 1 176 ? 6.324 10.350 15.939 1.00 90.19 176 HIS A N 1
ATOM 1401 C CA . HIS A 1 176 ? 5.399 11.410 15.546 1.00 90.19 176 HIS A CA 1
ATOM 1402 C C . HIS A 1 176 ? 4.062 11.378 16.304 1.00 90.19 176 HIS A C 1
ATOM 1404 O O . HIS A 1 176 ? 3.218 12.253 16.092 1.00 90.19 176 HIS A O 1
ATOM 1410 N N . PHE A 1 177 ? 3.835 10.379 17.162 1.00 95.06 177 PHE A N 1
ATOM 1411 C CA . PHE A 1 177 ? 2.593 10.255 17.920 1.00 95.06 177 PHE A CA 1
ATOM 1412 C C . PHE A 1 177 ? 2.659 11.145 19.166 1.00 95.06 177 PHE A C 1
ATOM 1414 O O . PHE A 1 177 ? 3.676 11.208 19.857 1.00 95.06 177 PHE A O 1
ATOM 1421 N N . SER A 1 178 ? 1.564 11.838 19.474 1.00 93.88 178 SER A N 1
ATOM 1422 C CA . SER A 1 178 ? 1.474 12.662 20.679 1.00 93.88 178 SER A CA 1
ATOM 1423 C C . SER A 1 178 ? 1.371 11.790 21.936 1.00 93.88 178 SER A C 1
ATOM 1425 O O . SER A 1 178 ? 0.908 10.650 21.889 1.00 93.88 178 SER A O 1
ATOM 1427 N N . GLU A 1 179 ? 1.775 12.325 23.091 1.00 92.81 179 GLU A N 1
ATOM 1428 C CA . GLU A 1 179 ? 1.761 11.580 24.360 1.00 92.81 179 GLU A CA 1
ATOM 1429 C C . GLU A 1 179 ? 0.394 10.935 24.690 1.00 92.81 179 GLU A C 1
ATOM 1431 O O . GLU A 1 179 ? 0.376 9.746 25.029 1.00 92.81 179 GLU A O 1
ATOM 1436 N N 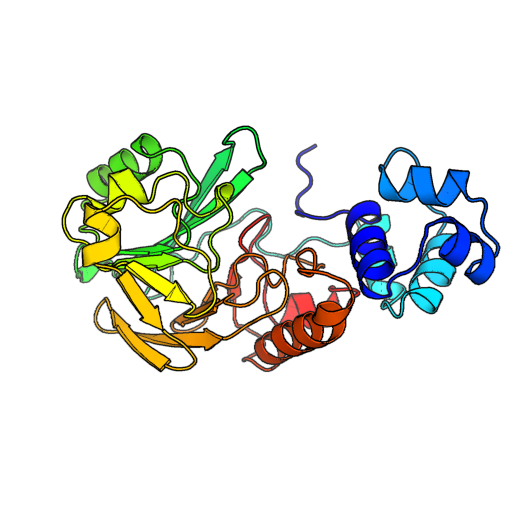. PRO A 1 180 ? -0.753 11.626 24.502 1.00 90.81 180 PRO A N 1
ATOM 1437 C CA . PRO A 1 180 ? -2.063 11.011 24.711 1.00 90.81 180 PRO A CA 1
ATOM 1438 C C . PRO A 1 180 ? -2.318 9.791 23.821 1.00 90.81 180 PRO A C 1
ATOM 1440 O O . PRO A 1 180 ? -2.952 8.826 24.254 1.00 90.81 180 PRO A O 1
ATOM 1443 N N . VAL A 1 181 ? -1.812 9.808 22.585 1.00 94.56 181 VAL A N 1
ATOM 1444 C CA . VAL A 1 181 ? -1.928 8.674 21.663 1.00 94.56 181 VAL A CA 1
ATOM 1445 C C . VAL A 1 181 ? -1.046 7.524 22.116 1.00 94.56 181 VAL A C 1
ATOM 1447 O O . VAL A 1 181 ? -1.528 6.396 22.186 1.00 94.56 181 VAL A O 1
ATOM 1450 N N . LEU A 1 182 ? 0.206 7.803 22.497 1.00 94.56 182 LEU A N 1
ATOM 1451 C CA . LEU A 1 182 ? 1.165 6.789 22.949 1.00 94.56 182 LEU A CA 1
ATOM 1452 C C . LEU A 1 182 ? 0.612 5.925 24.093 1.00 94.56 182 LEU A C 1
ATOM 1454 O O . LEU A 1 182 ? 0.804 4.711 24.092 1.00 94.56 182 LEU A O 1
ATOM 1458 N N . LYS A 1 183 ? -0.148 6.515 25.024 1.00 93.44 183 LYS A N 1
ATOM 1459 C CA . LYS A 1 183 ? -0.812 5.787 26.126 1.00 93.44 183 LYS A CA 1
ATOM 1460 C C . LYS A 1 183 ? -1.829 4.737 25.666 1.00 93.44 183 LYS A C 1
ATOM 1462 O O . LYS A 1 183 ? -2.112 3.790 26.400 1.00 93.44 183 LYS A O 1
ATOM 1467 N N . ASN A 1 184 ? -2.388 4.912 24.473 1.00 94.88 184 ASN A N 1
ATOM 1468 C CA . ASN A 1 184 ? -3.455 4.085 23.919 1.00 94.88 184 ASN A CA 1
ATOM 1469 C C . ASN A 1 184 ? -2.980 3.184 22.766 1.00 94.88 184 ASN A C 1
ATOM 1471 O O . ASN A 1 184 ? -3.781 2.420 22.218 1.00 94.88 184 ASN A O 1
ATOM 1475 N N . VAL A 1 185 ? -1.686 3.230 22.426 1.00 96.94 185 VAL A N 1
ATOM 1476 C CA . VAL A 1 185 ? -1.087 2.366 21.407 1.00 96.94 185 VAL A CA 1
ATOM 1477 C C . VAL A 1 185 ? -1.142 0.900 21.841 1.00 96.94 185 VAL A C 1
ATOM 1479 O O . VAL A 1 185 ? -0.809 0.529 22.970 1.00 96.94 185 VAL A O 1
ATOM 1482 N N . LYS A 1 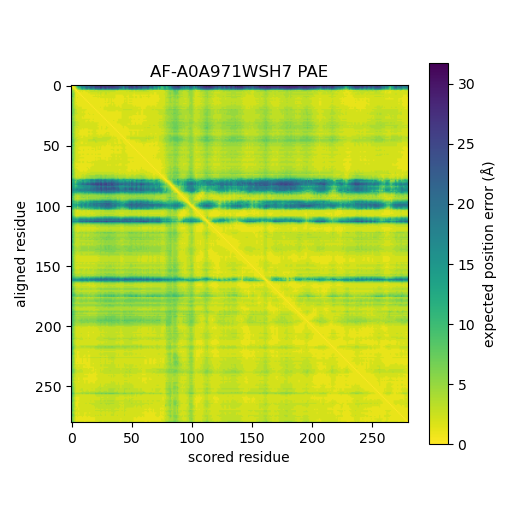186 ? -1.562 0.050 20.908 1.00 97.56 186 LYS A N 1
ATOM 1483 C CA . LYS A 1 186 ? -1.556 -1.407 20.984 1.00 97.56 186 LYS A CA 1
ATOM 1484 C C . LYS A 1 186 ? -0.694 -1.925 19.845 1.00 97.56 186 LYS A C 1
ATOM 1486 O O . LYS A 1 186 ? -1.112 -1.923 18.688 1.00 97.56 186 LYS A O 1
ATOM 1491 N N . PHE A 1 187 ? 0.507 -2.372 20.181 1.00 98.00 187 PHE A N 1
ATOM 1492 C CA . PHE A 1 187 ? 1.345 -3.052 19.210 1.00 98.00 187 PHE A CA 1
ATOM 1493 C C . PHE A 1 187 ? 0.757 -4.419 18.871 1.00 98.00 187 PHE A C 1
ATOM 1495 O O . PHE A 1 187 ? 0.364 -5.170 19.767 1.00 98.00 187 PHE A O 1
ATOM 1502 N N . VAL A 1 188 ? 0.663 -4.715 17.578 1.00 97.56 188 VAL A N 1
ATOM 1503 C CA . VAL A 1 188 ? 0.085 -5.961 17.069 1.00 97.56 188 VAL A CA 1
ATOM 1504 C C . VAL A 1 188 ? 0.914 -6.540 15.934 1.00 97.56 188 VAL A C 1
ATOM 1506 O O . VAL A 1 188 ? 1.580 -5.826 15.184 1.00 97.56 188 VAL A O 1
ATOM 1509 N N . ASN A 1 189 ? 0.858 -7.863 15.818 1.00 96.19 189 ASN A N 1
ATOM 1510 C CA . ASN A 1 189 ? 1.588 -8.639 14.830 1.00 96.19 189 ASN A CA 1
ATOM 1511 C C . ASN A 1 189 ? 0.928 -10.022 14.711 1.00 96.19 189 ASN A C 1
ATOM 1513 O O . ASN A 1 189 ? 0.825 -10.719 15.716 1.00 96.19 189 ASN A O 1
ATOM 1517 N N . ASN A 1 190 ? 0.464 -10.406 13.514 1.00 97.62 190 ASN A N 1
ATOM 1518 C CA . ASN A 1 190 ? -0.117 -11.731 13.229 1.00 97.62 190 ASN A CA 1
ATOM 1519 C C . ASN A 1 190 ? -1.112 -12.220 14.303 1.00 97.62 190 ASN A C 1
ATOM 1521 O O . ASN A 1 190 ? -0.949 -13.294 14.882 1.00 97.62 190 ASN A O 1
ATOM 1525 N N . THR A 1 191 ? -2.123 -11.405 14.602 1.00 97.56 191 THR A N 1
ATOM 1526 C CA . THR A 1 191 ? -3.055 -11.632 15.716 1.00 97.56 191 THR A CA 1
ATOM 1527 C C . THR A 1 191 ? -4.492 -11.327 15.316 1.00 97.56 191 THR A C 1
ATOM 1529 O O . THR A 1 191 ? -4.735 -10.640 14.330 1.00 97.56 191 THR A O 1
ATOM 1532 N N . ASN A 1 192 ? -5.457 -11.801 16.098 1.00 97.69 192 ASN A N 1
ATOM 1533 C CA . ASN A 1 192 ? -6.864 -11.461 15.924 1.00 97.69 192 ASN A CA 1
ATOM 1534 C C . ASN A 1 192 ? -7.295 -10.445 16.982 1.00 97.69 192 ASN A C 1
ATOM 1536 O O . ASN A 1 192 ? -7.002 -10.607 18.167 1.00 97.69 192 ASN A O 1
ATOM 1540 N N . ILE A 1 193 ? -8.042 -9.430 16.559 1.00 96.25 193 ILE A N 1
ATOM 1541 C CA . ILE A 1 193 ? -8.659 -8.440 17.441 1.00 96.25 193 ILE A CA 1
ATOM 1542 C C . ILE A 1 193 ? -10.173 -8.448 17.235 1.00 96.25 193 ILE A C 1
ATOM 1544 O O . ILE A 1 193 ? -10.659 -8.566 16.113 1.00 96.25 193 ILE A O 1
ATOM 1548 N N . ASN A 1 194 ? -10.932 -8.331 18.323 1.00 94.94 194 ASN A N 1
ATOM 1549 C CA . ASN A 1 194 ? -12.389 -8.257 18.254 1.00 94.94 194 ASN A CA 1
ATOM 1550 C C . ASN A 1 194 ? -12.824 -6.793 18.316 1.00 94.94 194 ASN A C 1
ATOM 1552 O O . ASN A 1 194 ? -12.674 -6.139 19.348 1.00 94.94 194 ASN A O 1
ATOM 1556 N N . LEU A 1 195 ? -13.370 -6.288 17.213 1.00 92.38 195 LEU A N 1
ATOM 1557 C CA . LEU A 1 195 ? -13.871 -4.921 17.072 1.00 92.38 195 LEU A CA 1
ATOM 1558 C C . LEU A 1 195 ? -15.206 -4.965 16.327 1.00 92.38 195 LEU A C 1
ATOM 1560 O O . LEU A 1 195 ? -15.387 -5.773 15.428 1.00 92.38 195 LEU A O 1
ATOM 1564 N N . LEU A 1 196 ? -16.161 -4.110 16.702 1.00 89.62 196 LEU A N 1
ATOM 1565 C CA . LEU A 1 196 ? -17.497 -4.059 16.076 1.00 89.62 196 LEU A CA 1
ATOM 1566 C C . LEU A 1 196 ? -18.288 -5.390 16.126 1.00 89.62 196 LEU A C 1
ATOM 1568 O O . LEU A 1 196 ? -19.150 -5.628 15.282 1.00 89.62 196 LEU A O 1
ATOM 1572 N N . GLU A 1 197 ? -18.030 -6.240 17.130 1.00 89.88 197 GLU A N 1
ATOM 1573 C CA . GLU A 1 197 ? -18.549 -7.624 17.219 1.00 89.88 197 GLU A CA 1
ATOM 1574 C C . GLU A 1 197 ? -18.123 -8.503 16.022 1.00 89.88 197 GLU A C 1
ATOM 1576 O O . GLU A 1 197 ? -18.832 -9.430 15.635 1.00 89.88 197 GLU A O 1
ATOM 1581 N N . GLU A 1 198 ? -16.987 -8.183 15.410 1.00 91.06 198 GLU A N 1
ATOM 1582 C CA . GLU A 1 198 ? -16.377 -8.911 14.304 1.00 91.06 198 GLU A CA 1
ATOM 1583 C C . GLU A 1 198 ? -14.953 -9.298 14.699 1.00 91.06 198 GLU A C 1
ATOM 1585 O O . GLU A 1 198 ? -14.268 -8.571 15.427 1.00 91.06 198 GLU A O 1
ATOM 1590 N N . THR A 1 199 ? -14.496 -10.443 14.203 1.00 94.31 199 THR A N 1
ATOM 1591 C CA . THR A 1 199 ? -13.086 -10.811 14.303 1.00 94.31 199 THR A CA 1
ATOM 1592 C C . THR A 1 199 ? -12.344 -10.180 13.136 1.00 94.31 199 THR A C 1
ATOM 1594 O O . THR A 1 199 ? -12.623 -10.483 11.977 1.00 94.31 199 THR A O 1
ATOM 1597 N N . LEU A 1 200 ? -11.402 -9.299 13.459 1.00 95.94 200 LEU A N 1
ATOM 1598 C CA . LEU A 1 200 ? -10.464 -8.721 12.513 1.00 95.94 200 LEU A CA 1
ATOM 1599 C C . LEU A 1 200 ? -9.124 -9.445 12.655 1.00 95.94 200 LEU A C 1
ATOM 1601 O O . LEU A 1 200 ? -8.562 -9.511 13.750 1.00 95.94 200 LEU A O 1
ATOM 1605 N N . THR A 1 201 ? -8.609 -9.976 11.552 1.00 98.31 201 THR A N 1
ATOM 1606 C CA . THR A 1 201 ? -7.297 -10.624 11.510 1.00 98.31 201 THR A CA 1
ATOM 1607 C C . THR A 1 201 ? -6.245 -9.615 11.073 1.00 98.31 201 THR A C 1
ATOM 1609 O O . THR A 1 201 ? -6.319 -9.046 9.989 1.00 98.31 201 THR A O 1
ATOM 1612 N N . VAL A 1 202 ? -5.256 -9.391 11.929 1.00 98.62 202 VAL A N 1
ATOM 1613 C CA . VAL A 1 202 ? -4.088 -8.552 11.667 1.00 98.62 202 VAL A CA 1
ATOM 1614 C C . VAL A 1 202 ? -2.986 -9.434 11.098 1.00 98.62 202 VAL A C 1
ATOM 1616 O O . VAL A 1 202 ? -2.531 -10.362 11.763 1.00 98.62 202 VAL A O 1
ATOM 1619 N N . LEU A 1 203 ? -2.525 -9.123 9.895 1.00 98.69 203 LEU A N 1
ATOM 1620 C CA . LEU A 1 203 ? -1.421 -9.799 9.225 1.00 98.69 203 LEU A CA 1
ATOM 1621 C C . LEU A 1 203 ? -0.203 -8.882 9.212 1.00 98.69 203 LEU A C 1
ATOM 1623 O O . LEU A 1 203 ? -0.309 -7.717 8.842 1.00 98.69 203 LEU A O 1
ATOM 1627 N N . SER A 1 204 ? 0.968 -9.404 9.571 1.00 98.56 204 SER A N 1
ATOM 1628 C CA . SER A 1 204 ? 2.216 -8.688 9.321 1.00 98.56 204 SER A CA 1
ATOM 1629 C C . SER A 1 204 ? 2.585 -8.803 7.846 1.00 98.56 204 SER A C 1
ATOM 1631 O O . SER A 1 204 ? 2.716 -9.903 7.293 1.00 98.56 204 SER A O 1
ATOM 1633 N N . THR A 1 205 ? 2.757 -7.655 7.205 1.00 98.62 205 THR A N 1
ATOM 1634 C CA . THR A 1 205 ? 3.054 -7.524 5.779 1.00 98.62 205 THR A CA 1
ATOM 1635 C C . THR A 1 205 ? 4.218 -6.553 5.564 1.00 98.62 205 THR A C 1
ATOM 1637 O O . THR A 1 205 ? 4.041 -5.492 4.966 1.00 98.62 205 THR A O 1
ATOM 1640 N N . PRO A 1 206 ? 5.429 -6.892 6.056 1.00 98.62 206 PRO A N 1
ATOM 1641 C CA . PRO A 1 206 ? 6.607 -6.061 5.855 1.00 98.62 206 PRO A CA 1
ATOM 1642 C C . PRO A 1 206 ? 6.969 -5.984 4.371 1.00 98.62 206 PRO A C 1
ATOM 1644 O O . PRO A 1 206 ? 6.811 -6.953 3.625 1.00 98.62 206 PRO A O 1
ATOM 1647 N N . GLY A 1 207 ? 7.510 -4.845 3.959 1.00 98.19 207 GLY A N 1
ATOM 1648 C CA . GLY A 1 207 ? 7.850 -4.584 2.565 1.00 98.19 207 GLY A CA 1
ATOM 1649 C C . GLY A 1 207 ? 8.097 -3.104 2.345 1.00 98.19 207 GLY A C 1
ATOM 1650 O O . GLY A 1 207 ? 9.251 -2.675 2.309 1.00 98.19 207 GLY A O 1
ATOM 1651 N N . HIS A 1 208 ? 7.014 -2.331 2.268 1.00 98.31 208 HIS A N 1
ATOM 1652 C CA . HIS A 1 208 ? 7.051 -0.869 2.231 1.00 98.31 208 HIS A CA 1
ATOM 1653 C C . HIS A 1 208 ? 7.688 -0.271 3.494 1.00 98.31 208 HIS A C 1
ATOM 1655 O O . HIS A 1 208 ? 8.609 0.542 3.415 1.00 98.31 208 HIS A O 1
ATOM 1661 N N . THR A 1 209 ? 7.285 -0.776 4.660 1.00 98.44 209 THR A N 1
ATOM 1662 C CA . THR A 1 209 ? 7.925 -0.514 5.953 1.00 98.44 209 THR A CA 1
ATOM 1663 C C . THR A 1 209 ? 8.290 -1.828 6.652 1.00 98.44 209 THR A C 1
ATOM 1665 O O . THR A 1 209 ? 7.966 -2.926 6.184 1.00 98.44 209 THR A O 1
ATOM 1668 N N . ARG A 1 210 ? 9.017 -1.746 7.777 1.00 98.12 210 ARG A N 1
ATOM 1669 C CA . ARG A 1 210 ? 9.409 -2.934 8.561 1.00 98.12 210 ARG A CA 1
ATOM 1670 C C . ARG A 1 210 ? 8.256 -3.513 9.374 1.00 98.12 210 ARG A C 1
ATOM 1672 O O . ARG A 1 210 ? 8.274 -4.714 9.642 1.00 98.12 210 ARG A O 1
ATOM 1679 N N . GLY A 1 211 ? 7.334 -2.664 9.821 1.00 98.00 211 GLY A N 1
ATOM 1680 C CA . GLY A 1 211 ? 6.205 -3.018 10.671 1.00 98.00 211 GLY A CA 1
ATOM 1681 C C . GLY A 1 211 ? 4.864 -2.983 9.955 1.00 98.00 211 GLY A C 1
ATOM 1682 O O . GLY A 1 211 ? 3.856 -3.099 10.639 1.00 98.00 211 GLY A O 1
ATOM 1683 N N . GLY A 1 212 ? 4.848 -2.859 8.623 1.00 98.50 212 GLY A N 1
ATOM 1684 C CA . GLY A 1 212 ? 3.628 -2.812 7.824 1.00 98.50 212 GLY A CA 1
ATOM 1685 C C . GLY A 1 212 ? 2.644 -3.931 8.171 1.00 98.50 212 GLY A C 1
ATOM 1686 O O . GLY A 1 212 ? 3.040 -5.090 8.361 1.00 98.50 212 GLY A O 1
ATOM 1687 N N . LEU A 1 213 ? 1.366 -3.575 8.253 1.00 98.81 213 LEU A N 1
ATOM 1688 C CA . LEU A 1 213 ? 0.257 -4.464 8.576 1.00 98.81 213 LEU A CA 1
ATOM 1689 C C . LEU A 1 213 ? -0.797 -4.461 7.471 1.00 98.81 213 LEU A C 1
ATOM 1691 O O . LEU A 1 213 ? -1.018 -3.452 6.807 1.00 98.81 213 LEU A O 1
ATOM 1695 N N . SER A 1 214 ? -1.499 -5.585 7.349 1.00 98.81 214 SER A N 1
ATOM 1696 C CA . SER A 1 214 ? -2.762 -5.686 6.621 1.00 98.81 214 SER A CA 1
ATOM 1697 C C . SER A 1 214 ? -3.875 -6.145 7.559 1.00 98.81 214 SER A C 1
ATOM 1699 O O . SER A 1 214 ? -3.653 -6.983 8.436 1.00 98.81 214 SER A O 1
ATOM 1701 N N . PHE A 1 215 ? -5.081 -5.615 7.377 1.00 98.62 215 PHE A N 1
ATOM 1702 C CA . PHE A 1 215 ? -6.229 -5.887 8.241 1.00 98.62 215 PHE A CA 1
ATOM 1703 C C . PHE A 1 215 ? -7.326 -6.596 7.458 1.00 98.62 215 PHE A C 1
ATOM 1705 O O . PHE A 1 215 ? -7.875 -6.032 6.517 1.00 98.62 215 PHE A O 1
ATOM 1712 N N . VAL A 1 216 ? -7.660 -7.822 7.852 1.00 97.69 216 VAL A N 1
ATOM 1713 C CA . VAL A 1 216 ? -8.690 -8.637 7.204 1.00 97.69 216 VAL A CA 1
ATOM 1714 C C . VAL A 1 216 ? -9.962 -8.618 8.032 1.00 97.69 216 VAL A C 1
ATOM 1716 O O . VAL A 1 216 ? -9.947 -8.946 9.219 1.00 97.69 216 VAL A O 1
ATOM 1719 N N . ILE A 1 217 ? -11.080 -8.287 7.395 1.00 94.44 217 ILE A N 1
ATOM 1720 C CA . ILE A 1 217 ? -12.40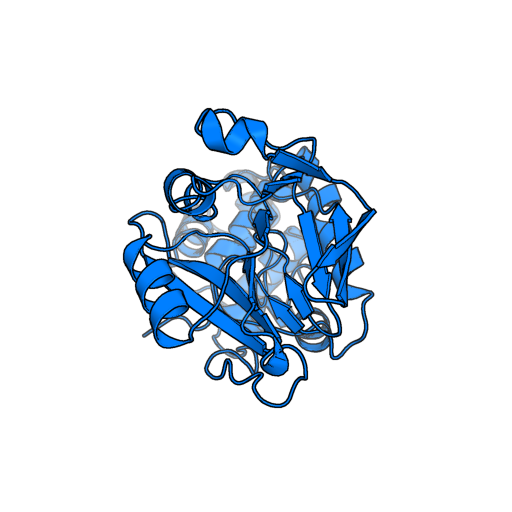5 -8.361 8.005 1.00 94.44 217 ILE A CA 1
ATOM 1721 C C . ILE A 1 217 ? -13.427 -8.785 6.949 1.00 94.44 217 ILE A C 1
ATOM 1723 O O . ILE A 1 217 ? -13.690 -8.079 5.975 1.00 94.44 217 ILE A O 1
ATOM 1727 N N . ARG A 1 218 ? -14.019 -9.970 7.142 1.00 91.69 218 ARG A N 1
ATOM 1728 C CA . ARG A 1 218 ? -14.889 -10.615 6.141 1.00 91.69 218 ARG A CA 1
ATOM 1729 C C . ARG A 1 218 ? -14.169 -10.724 4.784 1.00 91.69 218 ARG A C 1
ATOM 1731 O O . ARG A 1 218 ? -13.082 -11.284 4.737 1.00 91.69 218 ARG A O 1
ATOM 1738 N N . SER A 1 219 ? -14.764 -10.199 3.714 1.00 91.94 219 SER A N 1
ATOM 1739 C CA . SER A 1 219 ? -14.221 -10.224 2.350 1.00 91.94 219 SER A CA 1
ATOM 1740 C C . SER A 1 219 ? -13.308 -9.035 2.031 1.00 91.94 219 SER A C 1
ATOM 1742 O O . SER A 1 219 ? -12.989 -8.833 0.867 1.00 91.94 219 SER A O 1
ATOM 1744 N N . PHE A 1 220 ? -12.922 -8.221 3.017 1.00 94.94 220 PHE A N 1
ATOM 1745 C CA . PHE A 1 220 ? -12.027 -7.080 2.820 1.00 94.94 220 PHE A CA 1
ATOM 1746 C C . PHE A 1 220 ? -10.658 -7.340 3.427 1.00 94.94 220 PHE A C 1
ATOM 1748 O O . PHE A 1 220 ? -10.558 -7.851 4.546 1.00 94.94 220 PHE A O 1
ATOM 1755 N N . VAL A 1 221 ? -9.622 -6.885 2.730 1.00 97.94 221 VAL A N 1
ATOM 1756 C CA . VAL A 1 221 ? -8.281 -6.716 3.273 1.00 97.94 221 VAL A CA 1
ATOM 1757 C C . VAL A 1 221 ? -7.783 -5.299 3.009 1.00 97.94 221 VAL A C 1
ATOM 1759 O O . VAL A 1 221 ? -7.670 -4.865 1.867 1.00 97.94 221 VAL A O 1
ATOM 1762 N N . PHE A 1 222 ? -7.483 -4.567 4.077 1.00 98.38 222 PHE A N 1
ATOM 1763 C CA . PHE A 1 222 ? -6.877 -3.238 4.015 1.00 98.38 222 PHE A CA 1
ATOM 1764 C C . PHE A 1 222 ? -5.369 -3.397 4.067 1.00 98.38 222 PHE A C 1
ATOM 1766 O O . PHE A 1 222 ? -4.856 -3.908 5.061 1.00 98.38 222 PHE A O 1
ATOM 1773 N N . VAL A 1 223 ? -4.680 -3.011 2.996 1.00 98.62 223 VAL A N 1
ATOM 1774 C CA . VAL A 1 223 ? -3.267 -3.367 2.780 1.00 98.62 223 VAL A CA 1
ATOM 1775 C C . VAL A 1 223 ? -2.307 -2.183 2.884 1.00 98.62 223 VAL A C 1
ATOM 1777 O O . VAL A 1 223 ? -1.096 -2.385 2.805 1.00 98.62 223 VAL A O 1
ATOM 1780 N N . GLY A 1 224 ? -2.823 -0.959 3.054 1.00 97.88 224 GLY A N 1
ATOM 1781 C CA . GLY A 1 224 ? -2.004 0.253 3.013 1.00 97.88 224 GLY A CA 1
ATOM 1782 C C . GLY A 1 224 ? -1.138 0.276 1.753 1.00 97.88 224 GLY A C 1
ATOM 1783 O O . GLY A 1 224 ? -1.610 -0.043 0.660 1.00 97.88 224 GLY A O 1
ATOM 1784 N N . ASP A 1 225 ? 0.150 0.537 1.932 1.00 98.06 225 ASP A N 1
ATOM 1785 C CA . ASP A 1 225 ? 1.124 0.646 0.841 1.00 98.06 225 ASP A CA 1
ATOM 1786 C C . ASP A 1 225 ? 1.828 -0.672 0.508 1.00 98.06 225 ASP A C 1
ATOM 1788 O O . ASP A 1 225 ? 2.907 -0.698 -0.080 1.00 98.06 225 ASP A O 1
ATOM 1792 N N . LEU A 1 226 ? 1.240 -1.807 0.880 1.00 98.62 226 LEU A N 1
ATOM 1793 C CA . LEU A 1 226 ? 1.736 -3.104 0.428 1.00 98.62 226 LEU A CA 1
ATOM 1794 C C . LEU A 1 226 ? 1.469 -3.315 -1.072 1.00 98.62 226 LEU A C 1
ATOM 1796 O O . LEU A 1 226 ? 2.326 -3.796 -1.811 1.00 98.62 226 LEU A O 1
ATOM 1800 N N . MET A 1 227 ? 0.257 -2.996 -1.522 1.00 97.81 227 MET A N 1
ATOM 1801 C CA . MET A 1 227 ? -0.211 -3.278 -2.877 1.00 97.81 227 MET A CA 1
ATOM 1802 C C . MET A 1 227 ? -1.168 -2.188 -3.336 1.00 97.81 227 MET A C 1
ATOM 1804 O O . MET A 1 227 ? -1.992 -1.737 -2.546 1.00 97.81 227 MET A O 1
ATOM 1808 N N . PHE A 1 228 ? -1.080 -1.819 -4.611 1.00 97.12 228 PHE A N 1
ATOM 1809 C CA . PHE A 1 228 ? -2.007 -0.913 -5.289 1.00 97.12 228 PHE A CA 1
ATOM 1810 C C . PHE A 1 228 ? -2.624 -1.641 -6.481 1.00 97.12 228 PHE A C 1
ATOM 1812 O O . PHE A 1 228 ? -2.074 -2.647 -6.925 1.00 97.12 228 PHE A O 1
ATOM 1819 N N . ALA A 1 229 ? -3.734 -1.143 -7.025 1.00 95.81 229 ALA A N 1
ATOM 1820 C CA . ALA A 1 229 ? -4.331 -1.753 -8.210 1.00 95.81 229 ALA A CA 1
ATOM 1821 C C . ALA A 1 229 ? -3.323 -1.797 -9.374 1.00 95.81 229 ALA A C 1
ATOM 1823 O O . ALA A 1 229 ? -2.925 -0.753 -9.891 1.00 95.81 229 ALA A O 1
ATOM 1824 N N . GLY A 1 230 ? -2.891 -2.998 -9.766 1.00 97.50 230 GLY A N 1
ATOM 1825 C CA . GLY A 1 230 ? -1.904 -3.193 -10.829 1.00 97.50 230 GLY A CA 1
ATOM 1826 C C . GLY A 1 230 ? -0.450 -2.891 -10.445 1.00 97.50 230 GLY A C 1
ATOM 1827 O O . GLY A 1 230 ? 0.392 -2.794 -11.335 1.00 97.50 230 GLY A O 1
ATOM 1828 N N . SER A 1 231 ? -0.123 -2.730 -9.159 1.00 98.12 231 SER A N 1
ATOM 1829 C CA . SER A 1 231 ? 1.241 -2.410 -8.715 1.00 98.12 231 SER A CA 1
ATOM 1830 C C . SER A 1 231 ? 1.503 -2.809 -7.252 1.00 98.12 231 SER A C 1
ATOM 1832 O O . SER A 1 231 ? 0.696 -3.471 -6.603 1.00 98.12 231 SER A O 1
ATOM 1834 N N . ILE A 1 232 ? 2.659 -2.431 -6.712 1.00 98.44 232 ILE A N 1
ATOM 1835 C CA . ILE A 1 232 ? 2.999 -2.519 -5.287 1.00 98.44 232 ILE A CA 1
ATOM 1836 C C . ILE A 1 232 ? 3.415 -1.145 -4.755 1.00 98.44 232 ILE A C 1
ATOM 1838 O O . ILE A 1 232 ? 3.773 -0.245 -5.522 1.00 98.44 232 ILE A O 1
ATOM 1842 N N . GLY A 1 233 ? 3.451 -0.970 -3.434 1.00 97.50 233 GLY A N 1
ATOM 1843 C CA . GLY A 1 233 ? 4.124 0.200 -2.876 1.00 97.50 233 GLY A CA 1
ATOM 1844 C C . GLY A 1 233 ? 5.632 0.154 -3.113 1.00 97.50 233 GLY A C 1
ATOM 1845 O O . GLY A 1 233 ? 6.233 -0.872 -3.452 1.00 97.50 233 GLY A O 1
ATOM 1846 N N . ARG A 1 234 ? 6.308 1.282 -2.898 1.00 97.31 234 ARG A N 1
ATOM 1847 C CA . ARG A 1 234 ? 7.773 1.301 -2.973 1.00 97.31 234 ARG A CA 1
ATOM 1848 C C . ARG A 1 234 ? 8.350 0.496 -1.810 1.00 97.31 234 ARG A C 1
ATOM 1850 O O . ARG A 1 234 ? 8.092 0.825 -0.662 1.00 97.31 234 ARG A O 1
ATOM 1857 N N . SER A 1 235 ? 9.171 -0.514 -2.078 1.00 98.31 235 SER A N 1
ATOM 1858 C CA . SER A 1 235 ? 9.856 -1.251 -1.004 1.00 98.31 235 SER A CA 1
ATOM 1859 C C . SER A 1 235 ? 10.733 -0.331 -0.157 1.00 98.31 235 SER A C 1
ATOM 1861 O O . SER A 1 235 ? 11.349 0.593 -0.691 1.00 98.31 235 SER A O 1
ATOM 1863 N N . LEU A 1 236 ? 10.843 -0.628 1.141 1.00 97.75 236 LEU A N 1
ATOM 1864 C CA . LEU A 1 236 ? 11.642 0.136 2.104 1.00 97.75 236 LEU A CA 1
ATOM 1865 C C . LEU A 1 236 ? 13.057 0.418 1.582 1.00 97.75 236 LEU A C 1
ATOM 1867 O O . LEU A 1 236 ? 13.611 1.501 1.755 1.00 97.75 236 LEU A O 1
ATOM 1871 N N . ASN A 1 237 ? 13.650 -0.597 0.965 1.00 97.44 237 ASN A N 1
ATOM 1872 C CA . ASN A 1 237 ? 14.901 -0.556 0.224 1.00 97.44 237 ASN A CA 1
ATOM 1873 C C . ASN A 1 237 ? 15.007 -1.842 -0.617 1.00 97.44 237 ASN A C 1
ATOM 1875 O O . ASN A 1 237 ? 14.148 -2.724 -0.535 1.00 97.44 237 ASN A O 1
ATOM 1879 N N . ALA A 1 238 ? 16.079 -1.971 -1.399 1.00 97.06 238 ALA A N 1
ATOM 1880 C CA . ALA A 1 238 ? 16.283 -3.129 -2.267 1.00 97.06 238 ALA A CA 1
ATOM 1881 C C . ALA A 1 238 ? 16.361 -4.471 -1.511 1.00 97.06 238 ALA A C 1
ATOM 1883 O O . ALA A 1 238 ? 15.865 -5.477 -2.007 1.00 97.06 238 ALA A O 1
ATOM 1884 N N . THR A 1 239 ? 16.918 -4.516 -0.291 1.00 97.56 239 THR A N 1
ATOM 1885 C CA . THR A 1 239 ? 17.011 -5.780 0.470 1.00 97.56 239 THR A CA 1
ATOM 1886 C C . THR A 1 239 ? 15.662 -6.244 1.020 1.00 97.56 239 THR A C 1
ATOM 1888 O O . THR A 1 239 ? 15.502 -7.419 1.335 1.00 97.56 239 THR A O 1
ATOM 1891 N N . PHE A 1 240 ? 14.674 -5.347 1.090 1.00 98.00 240 PHE A N 1
ATOM 1892 C CA . PHE A 1 240 ? 13.292 -5.663 1.450 1.00 98.00 240 PHE A CA 1
ATOM 1893 C C . PHE A 1 240 ? 12.412 -6.026 0.250 1.00 98.00 240 PHE A C 1
ATOM 1895 O O . PHE A 1 240 ? 11.271 -6.424 0.464 1.00 98.00 240 PHE A O 1
ATOM 1902 N N . TYR A 1 241 ? 12.903 -5.923 -0.989 1.00 98.56 241 TYR A N 1
ATOM 1903 C CA . TYR A 1 241 ? 12.074 -6.130 -2.179 1.00 98.56 241 TYR A CA 1
ATOM 1904 C C . TYR A 1 241 ? 11.477 -7.539 -2.257 1.00 98.56 241 TYR A C 1
ATOM 1906 O O . TYR A 1 241 ? 10.273 -7.684 -2.451 1.00 98.56 241 TYR A O 1
ATOM 1914 N N . SER A 1 242 ? 12.279 -8.580 -2.015 1.00 98.44 242 SER A N 1
ATOM 1915 C CA . SER A 1 242 ? 11.776 -9.958 -1.960 1.00 98.44 242 SER A CA 1
ATOM 1916 C C . SER A 1 242 ? 10.746 -10.137 -0.842 1.00 98.44 242 SER A C 1
ATOM 1918 O O . SER A 1 242 ? 9.667 -10.663 -1.086 1.00 98.44 242 SER A O 1
ATOM 1920 N N . THR A 1 243 ? 11.027 -9.627 0.360 1.00 98.69 243 THR A N 1
ATOM 1921 C CA . THR A 1 243 ? 10.091 -9.641 1.496 1.00 98.69 243 THR A CA 1
ATOM 1922 C C . THR A 1 243 ? 8.768 -8.954 1.155 1.00 98.69 243 THR A C 1
ATOM 1924 O O . THR A 1 243 ? 7.709 -9.456 1.524 1.00 98.69 243 THR A O 1
ATOM 1927 N N . HIS A 1 244 ? 8.821 -7.835 0.429 1.00 98.81 244 HIS A N 1
ATOM 1928 C CA . HIS A 1 244 ? 7.644 -7.100 -0.017 1.00 98.81 244 HIS A CA 1
ATOM 1929 C C . HIS A 1 244 ? 6.791 -7.950 -0.963 1.00 98.81 244 HIS A C 1
ATOM 1931 O O . HIS A 1 244 ? 5.607 -8.158 -0.698 1.00 98.81 244 HIS A O 1
ATOM 1937 N N . LEU A 1 245 ? 7.404 -8.508 -2.012 1.00 98.75 245 LEU A N 1
ATOM 1938 C CA . LEU A 1 245 ? 6.713 -9.374 -2.967 1.00 98.75 245 LEU A CA 1
ATOM 1939 C C . LEU A 1 245 ? 6.118 -10.610 -2.286 1.00 98.75 245 LEU A C 1
ATOM 1941 O O . LEU A 1 245 ? 4.987 -10.978 -2.580 1.00 98.75 245 LEU A O 1
ATOM 1945 N N . GLU A 1 246 ? 6.827 -11.225 -1.339 1.00 98.75 246 GLU A N 1
ATOM 1946 C CA . GLU A 1 246 ? 6.301 -12.363 -0.579 1.00 98.75 246 GLU A CA 1
ATOM 1947 C C . GLU A 1 246 ? 5.137 -11.965 0.342 1.00 98.75 246 GLU A C 1
ATOM 1949 O O . GLU A 1 246 ? 4.174 -12.718 0.477 1.00 98.75 246 GLU A O 1
ATOM 1954 N N . SER A 1 247 ? 5.169 -10.776 0.952 1.00 98.75 247 SER A N 1
ATOM 1955 C CA . SER A 1 247 ? 4.028 -10.245 1.711 1.00 98.75 247 SER A CA 1
ATOM 1956 C C . SER A 1 247 ? 2.806 -10.006 0.831 1.00 98.75 247 SER A C 1
ATOM 1958 O O . SER A 1 247 ? 1.708 -10.415 1.202 1.00 98.75 247 SER A O 1
ATOM 1960 N N . ALA A 1 248 ? 3.003 -9.423 -0.348 1.00 98.62 248 ALA A N 1
ATOM 1961 C CA . ALA A 1 248 ? 1.949 -9.203 -1.326 1.00 98.62 248 ALA A CA 1
ATOM 1962 C C . ALA A 1 248 ? 1.360 -10.530 -1.849 1.00 98.62 248 ALA A C 1
ATOM 1964 O O . ALA A 1 248 ? 0.143 -10.706 -1.840 1.00 98.62 248 ALA A O 1
ATOM 1965 N N . LYS A 1 249 ? 2.200 -11.521 -2.185 1.00 98.50 249 LYS A N 1
ATOM 1966 C CA . LYS A 1 249 ? 1.753 -12.869 -2.591 1.00 98.50 249 LYS A CA 1
ATOM 1967 C C . LYS A 1 249 ? 0.911 -13.569 -1.527 1.00 98.50 249 LYS A C 1
ATOM 1969 O O . LYS A 1 249 ? -0.032 -14.269 -1.876 1.00 98.50 249 LYS A O 1
ATOM 1974 N N . ARG A 1 250 ? 1.209 -13.385 -0.231 1.00 98.38 250 ARG A N 1
ATOM 1975 C CA . ARG A 1 250 ? 0.366 -13.949 0.842 1.00 98.38 250 ARG A CA 1
ATOM 1976 C C . ARG A 1 250 ? -1.064 -13.412 0.787 1.00 98.38 250 ARG A C 1
ATOM 1978 O O . ARG A 1 250 ? -1.983 -14.188 1.025 1.00 98.38 250 ARG A O 1
ATOM 1985 N N . ILE A 1 251 ? -1.251 -12.133 0.455 1.00 98.56 251 ILE A N 1
ATOM 1986 C CA . ILE A 1 251 ? -2.586 -11.545 0.271 1.00 98.56 251 ILE A CA 1
ATOM 1987 C C . ILE A 1 251 ? -3.276 -12.135 -0.964 1.00 98.56 251 ILE A C 1
ATOM 1989 O O . ILE A 1 251 ? -4.458 -12.455 -0.906 1.00 98.56 251 ILE A O 1
ATOM 1993 N N . LEU A 1 252 ? -2.538 -12.384 -2.048 1.00 98.44 252 LEU A N 1
ATOM 1994 C CA . LEU A 1 252 ? -3.089 -12.999 -3.265 1.00 98.44 252 LEU A CA 1
ATOM 1995 C C . LEU A 1 252 ? -3.478 -14.481 -3.112 1.00 98.44 252 LEU A C 1
ATOM 1997 O O . LEU A 1 252 ? -4.136 -15.022 -3.992 1.00 98.44 252 LEU A O 1
ATOM 2001 N N . ASN A 1 253 ? -3.117 -15.131 -1.999 1.00 97.88 253 ASN A N 1
ATOM 2002 C CA . ASN A 1 253 ? -3.584 -16.481 -1.655 1.00 97.88 253 ASN A CA 1
ATOM 2003 C C . ASN A 1 253 ? -4.947 -16.487 -0.929 1.00 97.88 253 ASN A C 1
ATOM 2005 O O . ASN A 1 253 ? -5.439 -17.553 -0.555 1.00 97.88 253 ASN A O 1
ATOM 2009 N N . MET A 1 254 ? -5.534 -15.316 -0.666 1.00 98.00 254 MET A N 1
ATOM 2010 C CA . MET A 1 254 ? -6.890 -15.191 -0.123 1.00 98.00 254 MET A CA 1
ATOM 2011 C C . MET A 1 254 ? -7.945 -15.566 -1.187 1.00 98.00 254 MET A C 1
ATOM 2013 O O . MET A 1 254 ? -7.603 -15.702 -2.361 1.00 98.00 254 MET A O 1
ATOM 2017 N N . PRO A 1 255 ? -9.229 -15.752 -0.816 1.00 97.81 255 PRO A N 1
ATOM 2018 C CA . PRO A 1 255 ? -10.287 -16.028 -1.787 1.00 97.81 255 PRO A CA 1
ATOM 2019 C C . PRO A 1 255 ? -10.330 -15.006 -2.927 1.00 97.81 255 PRO A C 1
ATOM 2021 O O . PRO A 1 255 ? -10.148 -13.809 -2.705 1.00 97.81 255 PRO A O 1
ATOM 2024 N N . GLU A 1 256 ? -10.603 -15.488 -4.136 1.00 94.62 256 GLU A N 1
ATOM 2025 C CA . GLU A 1 256 ? -10.582 -14.722 -5.388 1.00 94.62 256 GLU A CA 1
ATOM 2026 C C . GLU A 1 256 ? -11.454 -13.452 -5.373 1.00 94.62 256 GLU A C 1
ATOM 2028 O O . GLU A 1 256 ? -11.109 -12.452 -6.011 1.00 94.62 256 GLU A O 1
ATOM 2033 N N . ASP A 1 257 ? -12.560 -13.473 -4.630 1.00 90.56 257 ASP A N 1
ATOM 2034 C CA . ASP A 1 257 ? -13.519 -12.377 -4.466 1.00 90.56 257 ASP A CA 1
ATOM 2035 C C . ASP A 1 257 ? -13.179 -11.419 -3.309 1.00 90.56 257 ASP A C 1
ATOM 2037 O O . ASP A 1 257 ? -13.955 -10.510 -3.009 1.00 90.56 257 ASP A O 1
ATOM 2041 N N . THR A 1 258 ? -12.020 -11.589 -2.663 1.00 94.69 258 THR A N 1
ATOM 2042 C CA . THR A 1 258 ? -11.552 -10.682 -1.608 1.00 94.69 258 THR A CA 1
ATOM 2043 C C . THR A 1 258 ? -11.238 -9.311 -2.201 1.00 94.69 258 THR A C 1
ATOM 2045 O O . THR A 1 258 ? -10.413 -9.188 -3.110 1.00 94.69 258 THR A O 1
ATOM 2048 N N . TYR A 1 259 ? -11.855 -8.274 -1.639 1.00 94.62 259 TYR A N 1
ATOM 2049 C CA . TYR A 1 259 ? -11.569 -6.874 -1.927 1.00 94.62 259 TYR A CA 1
ATOM 2050 C C . TYR A 1 259 ? -10.251 -6.459 -1.281 1.00 94.62 259 TYR A C 1
ATOM 2052 O O . TYR A 1 259 ? -10.081 -6.588 -0.067 1.00 94.62 259 TYR A O 1
ATOM 2060 N N . ILE A 1 260 ? -9.347 -5.914 -2.085 1.00 96.44 260 ILE A N 1
ATOM 2061 C CA . ILE A 1 260 ? -8.076 -5.349 -1.642 1.00 96.44 260 ILE A CA 1
ATOM 2062 C C . ILE A 1 260 ? -8.237 -3.831 -1.600 1.00 96.44 260 ILE A C 1
ATOM 2064 O O . ILE A 1 260 ? -8.475 -3.187 -2.622 1.00 96.44 260 ILE A O 1
ATOM 2068 N N . CYS A 1 261 ? -8.116 -3.275 -0.400 1.00 96.00 261 CYS A N 1
ATOM 2069 C CA . CYS A 1 261 ? -8.295 -1.864 -0.089 1.00 96.00 261 CYS A CA 1
ATOM 2070 C C . CYS A 1 261 ? -6.918 -1.208 0.138 1.00 96.00 261 CYS A C 1
ATOM 2072 O O . CYS A 1 261 ? -6.371 -1.307 1.244 1.00 96.00 261 CYS A O 1
ATOM 2074 N N . PRO A 1 262 ? -6.328 -0.582 -0.896 1.00 96.19 262 PRO A N 1
ATOM 2075 C CA . PRO A 1 262 ? -4.992 0.001 -0.821 1.00 96.19 262 PRO A CA 1
ATOM 2076 C C . PRO A 1 262 ? -4.953 1.333 -0.075 1.00 96.19 262 PRO A C 1
ATOM 2078 O O . PRO A 1 262 ? -5.965 2.024 0.041 1.00 96.19 262 PRO A O 1
ATOM 2081 N N . GLY A 1 263 ? -3.760 1.729 0.354 1.00 95.12 263 GLY A N 1
ATOM 2082 C CA . GLY A 1 263 ? -3.468 3.042 0.925 1.00 95.12 263 GLY A CA 1
ATOM 2083 C C . GLY A 1 263 ? -3.640 4.197 -0.062 1.00 95.12 263 GLY A C 1
ATOM 2084 O O . GLY A 1 263 ? -3.986 5.297 0.351 1.00 95.12 263 GLY A O 1
ATOM 2085 N N . HIS A 1 264 ? -3.509 3.925 -1.361 1.00 93.12 264 HIS A N 1
ATOM 2086 C CA . HIS A 1 264 ? -3.673 4.898 -2.440 1.00 93.12 264 HIS A CA 1
ATOM 2087 C C . HIS A 1 264 ? -4.366 4.276 -3.657 1.00 93.12 264 HIS A C 1
ATOM 2089 O O . HIS A 1 264 ? -4.374 3.055 -3.829 1.00 93.12 264 HIS A O 1
ATOM 2095 N N . GLY A 1 265 ? -4.966 5.110 -4.506 1.00 90.81 265 GLY A N 1
ATOM 2096 C CA . GLY A 1 265 ? -5.665 4.657 -5.708 1.00 90.81 265 GLY A CA 1
ATOM 2097 C C . GLY A 1 265 ? -6.970 3.884 -5.445 1.00 90.81 265 GLY A C 1
ATOM 2098 O O . GLY A 1 265 ? -7.601 4.019 -4.389 1.00 90.81 265 GLY A O 1
ATOM 2099 N N . PRO A 1 266 ? -7.451 3.109 -6.427 1.00 90.75 266 PRO A N 1
ATOM 2100 C CA . PRO A 1 266 ? -8.751 2.446 -6.373 1.00 90.75 266 PRO A CA 1
ATOM 2101 C C . PRO A 1 266 ? -8.712 1.098 -5.646 1.00 90.75 266 PRO A C 1
ATOM 2103 O O . PRO A 1 266 ? -7.693 0.410 -5.624 1.00 90.75 266 PRO A O 1
ATOM 2106 N N . VAL A 1 267 ? -9.866 0.677 -5.123 1.00 92.50 267 VAL A N 1
ATOM 2107 C CA . VAL A 1 267 ? -10.067 -0.700 -4.652 1.00 92.50 267 VAL A CA 1
ATOM 2108 C C . VAL A 1 267 ? -9.954 -1.674 -5.831 1.00 92.50 267 VAL A C 1
ATOM 2110 O O . VAL A 1 267 ? -10.405 -1.391 -6.942 1.00 92.50 267 VAL A O 1
ATOM 2113 N N . THR A 1 268 ? -9.369 -2.838 -5.567 1.00 94.06 268 THR A N 1
ATOM 2114 C CA . THR A 1 268 ? -9.217 -3.958 -6.509 1.00 94.06 268 THR A CA 1
ATOM 2115 C C . THR A 1 268 ? -9.651 -5.261 -5.827 1.00 94.06 268 THR A C 1
ATOM 2117 O O . THR A 1 268 ? -10.176 -5.248 -4.709 1.00 94.06 268 THR A O 1
ATOM 2120 N N . THR A 1 269 ? -9.457 -6.403 -6.474 1.00 95.44 269 THR A N 1
ATOM 2121 C CA . THR A 1 269 ? -9.737 -7.730 -5.910 1.00 95.44 269 THR A CA 1
ATOM 2122 C C . THR A 1 269 ? -8.560 -8.672 -6.112 1.00 95.44 269 THR A C 1
ATOM 2124 O O . THR A 1 269 ? -7.725 -8.450 -6.988 1.00 95.44 269 THR A O 1
ATOM 2127 N N . VAL A 1 270 ? -8.502 -9.764 -5.345 1.00 97.81 270 VAL A N 1
ATOM 2128 C CA . VAL A 1 270 ? -7.484 -10.813 -5.546 1.00 97.81 270 VAL A CA 1
ATOM 2129 C C . VAL A 1 270 ? -7.479 -11.308 -6.996 1.00 97.81 270 VAL A C 1
ATOM 2131 O O . VAL A 1 270 ? -6.417 -11.385 -7.610 1.00 97.81 270 VAL A O 1
ATOM 2134 N N . THR A 1 271 ? -8.655 -11.568 -7.580 1.00 97.12 271 THR A N 1
ATOM 2135 C CA . THR A 1 271 ? -8.775 -11.970 -8.995 1.00 97.12 271 THR A CA 1
ATOM 2136 C C . THR A 1 271 ? -8.184 -10.937 -9.948 1.00 97.12 271 THR A C 1
ATOM 2138 O O . THR A 1 271 ? -7.525 -11.295 -10.925 1.00 97.12 271 THR A O 1
ATOM 2141 N N . GLU A 1 272 ? -8.438 -9.654 -9.712 1.00 96.19 272 GLU A N 1
ATOM 2142 C CA . GLU A 1 272 ? -7.935 -8.591 -10.578 1.00 96.19 272 GLU A CA 1
ATOM 2143 C C . GLU A 1 272 ? -6.417 -8.476 -10.492 1.00 96.19 272 GLU A C 1
ATOM 2145 O O . GLU A 1 272 ? -5.751 -8.477 -11.525 1.00 96.19 272 GLU A O 1
ATOM 2150 N N . GLU A 1 273 ? -5.847 -8.502 -9.291 1.00 98.12 273 GLU A N 1
ATOM 2151 C CA . GLU A 1 273 ? -4.397 -8.420 -9.121 1.00 98.12 273 GLU A CA 1
ATOM 2152 C C . GLU A 1 273 ? -3.679 -9.652 -9.690 1.00 98.12 273 GLU A C 1
ATOM 2154 O O . GLU A 1 273 ? -2.676 -9.513 -10.393 1.00 98.12 273 GLU A O 1
ATOM 2159 N N . LEU A 1 274 ? -4.238 -10.855 -9.520 1.00 98.31 274 LEU A N 1
ATOM 2160 C CA . LEU A 1 274 ? -3.720 -12.066 -10.167 1.00 98.31 274 LEU A CA 1
ATOM 2161 C C . LEU A 1 274 ? -3.724 -11.968 -11.700 1.00 98.31 274 LEU A C 1
ATOM 2163 O O . LEU A 1 274 ? -2.836 -12.524 -12.349 1.00 98.31 274 LEU A O 1
ATOM 2167 N N . ASN A 1 275 ? -4.678 -11.250 -12.295 1.00 98.00 275 ASN A N 1
ATOM 2168 C CA . ASN A 1 275 ? -4.800 -11.115 -13.748 1.00 98.00 275 ASN A CA 1
ATOM 2169 C C . ASN A 1 275 ? -4.056 -9.905 -14.329 1.00 98.00 275 ASN A C 1
ATOM 2171 O O . ASN A 1 275 ? -3.668 -9.954 -15.498 1.00 98.00 275 ASN A O 1
ATOM 2175 N N . HIS A 1 276 ? -3.823 -8.854 -13.538 1.00 98.00 276 HIS A N 1
ATOM 2176 C CA . HIS A 1 276 ? -3.417 -7.543 -14.056 1.00 98.00 276 HIS A CA 1
ATOM 2177 C C . HIS A 1 276 ? -2.203 -6.911 -13.372 1.00 98.00 276 HIS A C 1
ATOM 2179 O O . HIS A 1 276 ? -1.577 -6.047 -13.977 1.00 98.00 276 HIS A O 1
ATOM 2185 N N . ASN A 1 277 ? -1.791 -7.366 -12.186 1.00 98.56 277 ASN A N 1
ATOM 2186 C CA . ASN A 1 277 ? -0.604 -6.834 -11.520 1.00 98.56 277 ASN A CA 1
ATOM 2187 C C . ASN A 1 277 ? 0.689 -7.392 -12.150 1.00 98.56 277 ASN A C 1
ATOM 2189 O O . ASN A 1 277 ? 0.891 -8.610 -12.115 1.00 98.56 277 ASN A O 1
ATOM 2193 N N . PRO A 1 278 ? 1.581 -6.559 -12.727 1.00 98.69 278 PRO A N 1
ATOM 2194 C CA . PRO A 1 278 ? 2.777 -7.037 -13.417 1.00 98.69 278 PRO A CA 1
ATOM 2195 C C . PRO A 1 278 ? 3.829 -7.673 -12.509 1.00 98.69 278 PRO A C 1
ATOM 2197 O O . PRO A 1 278 ? 4.728 -8.332 -13.022 1.00 98.69 278 PRO A O 1
ATOM 2200 N N . PHE A 1 279 ? 3.754 -7.485 -11.191 1.00 98.69 279 PHE A N 1
ATOM 2201 C CA . PHE A 1 279 ? 4.697 -8.093 -10.249 1.00 98.69 279 PHE A CA 1
ATOM 2202 C C . PHE A 1 279 ? 4.428 -9.590 -9.997 1.00 98.69 279 PHE A C 1
ATOM 2204 O O . PHE A 1 279 ? 5.271 -10.254 -9.385 1.00 98.69 279 PHE A O 1
ATOM 2211 N N . PHE A 1 280 ? 3.284 -10.119 -10.459 1.00 97.06 280 PHE A N 1
ATOM 2212 C CA . PHE A 1 280 ? 2.823 -11.491 -10.207 1.00 97.06 280 PHE A CA 1
ATOM 2213 C C . PHE A 1 280 ? 2.374 -12.215 -11.482 1.00 97.06 280 PHE A C 1
ATOM 2215 O O . PHE A 1 280 ? 2.056 -11.559 -12.503 1.00 97.06 280 PHE A O 1
#

Solvent-accessible surface area (backbone atoms only — not comparable to full-atom values): 14477 Å² total; per-residue (Å²): 130,84,69,64,48,67,60,52,50,22,51,49,54,48,43,42,32,45,32,72,67,46,52,66,67,53,49,17,66,76,55,75,46,59,56,65,58,56,53,30,27,51,65,66,77,42,85,78,54,72,68,54,43,40,44,50,17,60,78,54,68,32,36,36,73,29,44,44,30,51,63,66,71,70,60,77,52,89,35,48,85,54,76,81,42,75,90,44,83,58,33,56,43,82,46,76,23,76,71,90,82,55,60,20,40,16,38,39,43,30,37,80,93,69,40,33,28,34,41,34,19,45,12,32,58,53,63,64,54,52,54,49,34,59,75,69,55,41,44,80,64,35,38,38,38,29,52,68,54,64,58,31,41,62,21,39,59,71,70,26,59,81,73,37,41,33,38,34,27,76,57,47,73,60,87,86,53,41,73,67,38,60,78,30,55,39,74,48,68,67,41,78,46,83,54,95,95,37,71,32,40,37,38,66,31,32,13,39,41,77,16,15,25,27,43,34,46,89,59,37,33,38,32,24,52,46,38,34,52,52,46,60,39,61,45,63,41,39,89,30,25,64,50,22,53,53,34,45,50,58,58,56,71,47,63,54,82,25,33,38,38,22,28,34,56,25,42,34,30,29,50,50,37,69,70,39,14,18,83,94

Nearest PDB structures (foldseek):
  2qed-assembly1_A  TM=8.802E-01  e=2.687E-14  Salmonella enterica subsp. enterica serovar Typhimurium str. LT2
  6s0i-assembly1_A  TM=8.734E-01  e=3.431E-13  Escherichia coli K-12
  3tp9-assembly1_B  TM=8.384E-01  e=5.552E-12  Alicyclobacillus acidocaldarius subsp. acidocaldarius DSM 446
  2b5a-assembly1_A  TM=7.549E-01  e=9.476E-04  [Bacillus] caldolyticus
  3f51-assembly1_A  TM=8.422E-01  e=3.488E-03  Corynebacterium glutamicum

Mean predicted aligned error: 4.25 Å

pLDDT: mean 92.55, std 10.73, range [32.03, 98.81]

Sequence (280 aa):
MYTILEDEFGDIIKKARLGHHYSLEKLARLTNLELVDLSEFESLTKKPTIKQVETIADVLNLNAKKLKAIAFDEWVPRYANNDDFSLLPIQVKLLRGNINRGESNCYIVQKKRIGSCIVIDPGVRLNMLLDFLEKEKLTLKAILISHTHFDHITSLNELASGNCPVFVGEKESIDHFSEPVLKNVKFVNNTNINLLEETLTVLSTPGHTRGGLSFVIRSFVFVGDLMFAGSIGRSLNATFYSTHLESAKRILNMPEDTYICPGHGPVTTVTEELNHNPFF

Radius of gyration: 19.12 Å; Cα contacts (8 Å, |Δi|>4): 608; chains: 1; bounding box: 50×35×54 Å

Secondary structure (DSSP, 8-state):
---SSS--HHHHHHHHHHHTT--HHHHHHHHT--HHHHHHHHTTSSPPPHHHHHHHHHHHT--HHHHHHHHTT----GGGG----TTSSSEEEEEEEE-SS-EEEEEEEEEGGGTEEEEE---S-HHHHHHHHHHTTPEEEEEE-S---HHHHTTHHHHGGGT--EEEETTS--TTS-HHHHTTEEEESSEEEEETTEEEEEEE--SSSSS-EEEEETTEEEEETTEETTEEPPPSSGGGHHHHHHHHHHHHTS-TTPEEEESSS--EEHHHHHHH-TT-

Foldseek 3Di:
DPDLFPDALLCFLVLLCQLQVHDLVRLCVQLVHDSVVNVCSNVVVDQDDLSSLQSSLVVSVWASVLSVCRSVVVDDFPQSPPQPPVPDQKHWDWDWADPVPATWTKIWIDRLVPLETEIEQPLHDQVVVVVVSVVSSYDYAAYEYQAPDCSSCVCPQVVCLVLHAYEFFPQHDPVVHDPSHVVRYDHDEQDWDQDPNFIKGWHQQAFQHRRGIWIDTDLEIEREQLDIQQHGHRGVGNVSSVSSLVSVVVQLPPDQSRWYHYRDRGIHGSVRCVVRRGSD